Protein AF-0000000078527080 (afdb_homodimer)

Nearest PDB structures (foldseek):
  7bqb-assembly1_A  TM=5.016E-01  e=4.082E-01  synthetic construct
  1hux-assembly1_B  TM=5.416E-01  e=1.326E+00  Acidaminococcus fermentans
  3h1q-assembly2_B  TM=4.660E-01  e=1.164E+00  Carboxydothermus hydrogenoformans Z-2901
  6w17-assembly1_B  TM=5.096E-01  e=1.614E+00  Schizosaccharomyces pombe 972h-
  4jx2-assembly1_B  TM=4.167E-01  e=5.304E-01  Legionella pneumophila subsp. pneumophila str. Philadelphia 1

Sequence (248 aa):
MLGKINQHEELRQLKLRNAAAISKPAGSFNEILQSRIDKKEELQFSRHAAERVNQRGIEMSDSFIQDLQSAVEKARSKGAKDVVIISDRGAFIVNVPNNTVVTTMSGSEMKENIFTNIDSAVLLMLGKINQHEELRQLKLRNAAAISKPAGSFNEILQSRIDKKEELQFSRHAAERVNQRGIEMSDSFIQDLQSAVEKARSKGAKDVVIISDRGAFIVNVPNNTVVTTMSGSEMKENIFTNIDSAVLL

Structure (mmCIF, N/CA/C/O backbone):
data_AF-0000000078527080-model_v1
#
loop_
_entity.id
_entity.type
_entity.pdbx_description
1 polymer 'Flagellar biosynthesis protein'
#
loop_
_atom_site.group_PDB
_atom_site.id
_atom_site.type_symbol
_atom_site.label_atom_id
_atom_site.label_alt_id
_atom_site.label_comp_id
_atom_site.label_asym_id
_atom_site.label_entity_id
_atom_site.label_seq_id
_atom_site.pdbx_PDB_ins_code
_atom_site.Cartn_x
_atom_site.Cartn_y
_atom_site.Cartn_z
_atom_site.occupancy
_atom_site.B_iso_or_equiv
_atom_site.auth_seq_id
_atom_site.auth_comp_id
_atom_site.auth_asym_id
_atom_site.auth_atom_id
_atom_site.pdbx_PDB_model_num
ATOM 1 N N . MET A 1 1 ? -10.188 76.312 66.125 1 28.8 1 MET A N 1
ATOM 2 C CA . MET A 1 1 ? -11.188 75.312 65.688 1 28.8 1 MET A CA 1
ATOM 3 C C . MET A 1 1 ? -11.023 75 64.25 1 28.8 1 MET A C 1
ATOM 5 O O . MET A 1 1 ? -11.883 74.312 63.656 1 28.8 1 MET A O 1
ATOM 9 N N . LEU A 1 2 ? -9.945 75.562 63.5 1 29.73 2 LEU A N 1
ATOM 10 C CA . LEU A 1 2 ? -9.883 75.812 62.062 1 29.73 2 LEU A CA 1
ATOM 11 C C . LEU A 1 2 ? -9.594 74.5 61.312 1 29.73 2 LEU A C 1
ATOM 13 O O . LEU A 1 2 ? -10.281 74.188 60.344 1 29.73 2 LEU A O 1
ATOM 17 N N . GLY A 1 3 ? -8.281 74 61.25 1 35.22 3 GLY A N 1
ATOM 18 C CA . GLY A 1 3 ? -7.512 73.562 60.094 1 35.22 3 GLY A CA 1
ATOM 19 C C . GLY A 1 3 ? -7.676 72.125 59.75 1 35.22 3 GLY A C 1
ATOM 20 O O . GLY A 1 3 ? -6.898 71.562 58.969 1 35.22 3 GLY A O 1
ATOM 21 N N . LYS A 1 4 ? -8.461 71.312 60.531 1 43.12 4 LYS A N 1
ATOM 22 C CA . LYS A 1 4 ? -8.242 69.875 60.375 1 43.12 4 LYS A CA 1
ATOM 23 C C . LYS A 1 4 ? -8.953 69.312 59.125 1 43.12 4 LYS A C 1
ATOM 25 O O . LYS A 1 4 ? -9.125 68.125 58.969 1 43.12 4 LYS A O 1
ATOM 30 N N . ILE A 1 5 ? -9.453 70.312 58.25 1 38.78 5 ILE A N 1
ATOM 31 C CA . ILE A 1 5 ? -10.445 69.812 57.281 1 38.78 5 ILE A CA 1
ATOM 32 C C . ILE A 1 5 ? -9.758 69 56.219 1 38.78 5 ILE A C 1
ATOM 34 O O . ILE A 1 5 ? -10.367 68.062 55.625 1 38.78 5 ILE A O 1
ATOM 38 N N . ASN A 1 6 ? -8.445 69.25 55.812 1 39.03 6 ASN A N 1
ATOM 39 C CA . ASN A 1 6 ? -8.125 69 54.406 1 39.03 6 ASN A CA 1
ATOM 40 C C . ASN A 1 6 ? -7.77 67.562 54.156 1 39.03 6 ASN A C 1
ATOM 42 O O . ASN A 1 6 ? -7.238 67.25 53.094 1 39.03 6 ASN A O 1
ATOM 46 N N . GLN A 1 7 ? -7.684 66.688 55.188 1 41.12 7 GLN A N 1
ATOM 47 C CA . GLN A 1 7 ? -6.934 65.438 55 1 41.12 7 GLN A CA 1
ATOM 48 C C . GLN A 1 7 ? -7.727 64.438 54.156 1 41.12 7 GLN A C 1
ATOM 50 O O . GLN A 1 7 ? -7.18 63.438 53.688 1 41.12 7 GLN A O 1
ATOM 55 N N . HIS A 1 8 ? -9.086 64.625 53.969 1 46.59 8 HIS A N 1
ATOM 56 C CA . HIS A 1 8 ? -9.844 63.469 53.531 1 46.59 8 HIS A CA 1
ATOM 57 C C . HIS A 1 8 ? -9.695 63.281 52.031 1 46.59 8 HIS A C 1
ATOM 59 O O . HIS A 1 8 ? -10.258 62.344 51.438 1 46.59 8 HIS A O 1
ATOM 65 N N . GLU A 1 9 ? -9.156 64.312 51.25 1 44.31 9 GLU A N 1
ATOM 66 C CA . GLU A 1 9 ? -9.344 64.25 49.781 1 44.31 9 GLU A CA 1
ATOM 67 C C . GLU A 1 9 ? -8.445 63.188 49.156 1 44.31 9 GLU A C 1
ATOM 69 O O . GLU A 1 9 ? -8.703 62.75 48.031 1 44.31 9 GLU A O 1
ATOM 74 N N . GLU A 1 10 ? -7.27 62.938 49.812 1 46.62 10 GLU A N 1
ATOM 75 C CA . GLU A 1 10 ? -6.219 62.25 49.094 1 46.62 10 GLU A CA 1
ATOM 76 C C . GLU A 1 10 ? -6.59 60.781 48.875 1 46.62 10 GLU A C 1
ATOM 78 O O . GLU A 1 10 ? -6.18 60.156 47.906 1 46.62 10 GLU A O 1
ATOM 83 N N . LEU A 1 11 ? -7.434 60.219 49.781 1 47.41 11 LEU A N 1
ATOM 84 C CA . LEU A 1 11 ? -7.586 58.781 49.75 1 47.41 11 LEU A CA 1
ATOM 85 C C . LEU A 1 11 ? -8.398 58.344 48.531 1 47.41 11 LEU A C 1
ATOM 87 O O . LEU A 1 11 ? -8.266 57.219 48.031 1 47.41 11 LEU A O 1
ATOM 91 N N . ARG A 1 12 ? -9.211 59.281 47.969 1 44.53 12 ARG A N 1
ATOM 92 C CA . ARG A 1 12 ? -10.141 58.875 46.938 1 44.53 12 ARG A CA 1
ATOM 93 C C . ARG A 1 12 ? -9.406 58.594 45.625 1 44.53 12 ARG A C 1
ATOM 95 O O . ARG A 1 12 ? -9.82 57.75 44.812 1 44.53 12 ARG A O 1
ATOM 102 N N . GLN A 1 13 ? -8.312 59.375 45.469 1 44.47 13 GLN A N 1
ATOM 103 C CA . GLN A 1 13 ? -7.754 59.281 44.125 1 44.47 13 GLN A CA 1
ATOM 104 C C . GLN A 1 13 ? -7.074 57.938 43.906 1 44.47 13 GLN A C 1
ATOM 106 O O . GLN A 1 13 ? -6.867 57.531 42.75 1 44.47 13 GLN A O 1
ATOM 111 N N . LEU A 1 14 ? -6.574 57.312 44.969 1 43.78 14 LEU A N 1
ATOM 112 C CA . LEU A 1 14 ? -5.766 56.125 44.719 1 43.78 14 LEU A CA 1
ATOM 113 C C . LEU A 1 14 ? -6.633 55 44.219 1 43.78 14 LEU A C 1
ATOM 115 O O . LEU A 1 14 ? -6.121 54.031 43.594 1 43.78 14 LEU A O 1
ATOM 119 N N . LYS A 1 15 ? -7.906 54.938 44.594 1 43.84 15 LYS A N 1
ATOM 120 C CA . LYS A 1 15 ? -8.656 53.719 44.25 1 43.84 15 LYS A CA 1
ATOM 121 C C . LYS A 1 15 ? -8.898 53.625 42.75 1 43.84 15 LYS A C 1
ATOM 123 O O . LYS A 1 15 ? -9.289 52.594 42.219 1 43.84 15 LYS A O 1
ATOM 128 N N . LEU A 1 16 ? -8.938 54.812 42.125 1 41.69 16 LEU A N 1
ATOM 129 C CA . LEU A 1 16 ? -9.359 54.75 40.719 1 41.69 16 LEU A CA 1
ATOM 130 C C . LEU A 1 16 ? -8.273 54.125 39.844 1 41.69 16 LEU A C 1
ATOM 132 O O . LEU A 1 16 ? -8.539 53.719 38.719 1 41.69 16 LEU A O 1
ATOM 136 N N . ARG A 1 17 ? -6.984 54.344 40.156 1 38.84 17 ARG A N 1
ATOM 137 C CA . ARG A 1 17 ? -6 54.031 39.156 1 38.84 17 ARG A CA 1
ATOM 138 C C . ARG A 1 17 ? -5.949 52.531 38.875 1 38.84 17 ARG A C 1
ATOM 140 O O . ARG A 1 17 ? -5.504 52.094 37.812 1 38.84 17 ARG A O 1
ATOM 147 N N . ASN A 1 18 ? -5.957 51.781 39.969 1 37.72 18 ASN A N 1
ATOM 148 C CA . ASN A 1 18 ? -5.484 50.438 39.688 1 37.72 18 ASN A CA 1
ATOM 149 C C . ASN A 1 18 ? -6.508 49.625 38.875 1 37.72 18 ASN A C 1
ATOM 151 O O . ASN A 1 18 ? -6.441 48.406 38.844 1 37.72 18 ASN A O 1
ATOM 155 N N . ALA A 1 19 ? -7.727 50.125 38.719 1 39 19 ALA A N 1
ATOM 156 C CA . ALA A 1 19 ? -8.617 49.312 37.906 1 39 19 ALA A CA 1
ATOM 157 C C . ALA A 1 19 ? -8.055 49.125 36.5 1 39 19 ALA A C 1
ATOM 159 O O . ALA A 1 19 ? -8.281 49.969 35.625 1 39 19 ALA A O 1
ATOM 160 N N . ALA A 1 20 ? -6.742 49.125 36.344 1 36.59 20 ALA A N 1
ATOM 161 C CA . ALA A 1 20 ? -6.176 48.844 35.031 1 36.59 20 ALA A CA 1
ATOM 162 C C . ALA A 1 20 ? -6.953 47.75 34.312 1 36.59 20 ALA A C 1
ATOM 164 O O . ALA A 1 20 ? -7.578 46.906 34.969 1 36.59 20 ALA A O 1
ATOM 165 N N . ALA A 1 21 ? -7.113 47.875 32.938 1 37.59 21 ALA A N 1
ATOM 166 C CA . ALA A 1 21 ? -7.609 47.281 31.688 1 37.59 21 ALA A CA 1
ATOM 167 C C . ALA A 1 21 ? -7.133 45.844 31.531 1 37.59 21 ALA A C 1
ATOM 169 O O . ALA A 1 21 ? -5.957 45.594 31.25 1 37.59 21 ALA A O 1
ATOM 170 N N . ILE A 1 22 ? -7.203 44.969 32.469 1 38.62 22 ILE A N 1
ATOM 171 C CA . ILE A 1 22 ? -7.215 43.562 32.062 1 38.62 22 ILE A CA 1
ATOM 172 C C . ILE A 1 22 ? -7.938 43.438 30.719 1 38.62 22 ILE A C 1
ATOM 174 O O . ILE A 1 22 ? -9.156 43.594 30.641 1 38.62 22 ILE A O 1
ATOM 178 N N . SER A 1 23 ? -7.574 44.188 29.672 1 38.91 23 SER A N 1
ATOM 179 C CA . SER A 1 23 ? -7.992 43.906 28.297 1 38.91 23 SER A CA 1
ATOM 180 C C . SER A 1 23 ? -8.117 42.406 28.062 1 38.91 23 SER A C 1
ATOM 182 O O . SER A 1 23 ? -7.344 41.625 28.609 1 38.91 23 SER A O 1
ATOM 184 N N . LYS A 1 24 ? -9.172 41.906 27.672 1 42.94 24 LYS A N 1
ATOM 185 C CA . LYS A 1 24 ? -9.836 40.688 27.266 1 42.94 24 LYS A CA 1
ATOM 186 C C . LYS A 1 24 ? -8.969 39.875 26.297 1 42.94 24 LYS A C 1
ATOM 188 O O . LYS A 1 24 ? -9.453 38.969 25.641 1 42.94 24 LYS A O 1
ATOM 193 N N . PRO A 1 25 ? -7.664 40.094 26.141 1 44.34 25 PRO A N 1
ATOM 194 C CA . PRO A 1 25 ? -7.309 39.312 24.938 1 44.34 25 PRO A CA 1
ATOM 195 C C . PRO A 1 25 ? -7.664 37.844 25.078 1 44.34 25 PRO A C 1
ATOM 197 O O . PRO A 1 25 ? -7.133 37 24.344 1 44.34 25 PRO A O 1
ATOM 200 N N . ALA A 1 26 ? -8.203 37.406 26.109 1 45.66 26 ALA A N 1
ATOM 201 C CA . ALA A 1 26 ? -8.422 35.969 26.203 1 45.66 26 ALA A CA 1
ATOM 202 C C . ALA A 1 26 ? -9.078 35.438 24.938 1 45.66 26 ALA A C 1
ATOM 204 O O . ALA A 1 26 ? -10.227 35.75 24.641 1 45.66 26 ALA A O 1
ATOM 205 N N . GLY A 1 27 ? -8.438 35.5 23.734 1 53.41 27 GLY A N 1
ATOM 206 C CA . GLY A 1 27 ? -9.156 34.656 22.812 1 53.41 27 GLY A CA 1
ATOM 207 C C . GLY A 1 27 ? -9.969 33.562 23.5 1 53.41 27 GLY A C 1
ATOM 208 O O . GLY A 1 27 ? -9.547 33.031 24.516 1 53.41 27 GLY A O 1
ATOM 209 N N . SER A 1 28 ? -11.383 33.625 23.5 1 57.12 28 SER A N 1
ATOM 210 C CA . SER A 1 28 ? -12.336 32.719 24.125 1 57.12 28 SER A CA 1
ATOM 211 C C . SER A 1 28 ? -11.852 31.266 24.078 1 57.12 28 SER A C 1
ATOM 213 O O . SER A 1 28 ? -11.117 30.891 23.156 1 57.12 28 SER A O 1
ATOM 215 N N . PHE A 1 29 ? -11.758 30.656 25.297 1 61.34 29 PHE A N 1
ATOM 216 C CA . PHE A 1 29 ? -11.508 29.234 25.391 1 61.34 29 PHE A CA 1
ATOM 217 C C . PHE A 1 29 ? -11.938 28.516 24.109 1 61.34 29 PHE A C 1
ATOM 219 O O . PHE A 1 29 ? -11.219 27.656 23.609 1 61.34 29 PHE A O 1
ATOM 226 N N . ASN A 1 30 ? -13.062 28.984 23.625 1 63.31 30 ASN A N 1
ATOM 227 C CA . ASN A 1 30 ? -13.586 28.391 22.391 1 63.31 30 ASN A CA 1
ATOM 228 C C . ASN A 1 30 ? -12.664 28.656 21.203 1 63.31 30 ASN A C 1
ATOM 230 O O . ASN A 1 30 ? -12.5 27.797 20.344 1 63.31 30 ASN A O 1
ATOM 234 N N . GLU A 1 31 ? -12.141 29.906 21.203 1 63.25 31 GLU A N 1
ATOM 235 C CA . GLU A 1 31 ? -11.242 30.234 20.109 1 63.25 31 GLU A CA 1
ATOM 236 C C . GLU A 1 31 ? -9.953 29.438 20.188 1 63.25 31 GLU A C 1
ATOM 238 O O . GLU A 1 31 ? -9.445 28.953 19.172 1 63.25 31 GLU A O 1
ATOM 243 N N . ILE A 1 32 ? -9.445 29.391 21.391 1 61.31 32 ILE A N 1
ATOM 244 C CA . ILE A 1 32 ? -8.242 28.609 21.609 1 61.31 32 ILE A CA 1
ATOM 245 C C . ILE A 1 32 ? -8.523 27.125 21.312 1 61.31 32 ILE A C 1
ATOM 247 O O . ILE A 1 32 ? -7.723 26.453 20.672 1 61.31 32 ILE A O 1
ATOM 251 N N . LEU A 1 33 ? -9.656 26.688 21.828 1 61.53 33 LEU A N 1
ATOM 252 C CA . LEU A 1 33 ? -10.062 25.312 21.562 1 61.53 33 LEU A CA 1
ATOM 253 C C . LEU A 1 33 ? -10.234 25.062 20.062 1 61.53 33 LEU A C 1
ATOM 255 O O . LEU A 1 33 ? -9.812 24.031 19.531 1 61.53 33 LEU A O 1
ATOM 259 N N . GLN A 1 34 ? -10.891 25.953 19.422 1 61.19 34 GLN A N 1
ATOM 260 C CA . GLN A 1 34 ? -11.109 25.828 17.984 1 61.19 34 GLN A CA 1
ATOM 261 C C . GLN A 1 34 ? -9.789 25.828 17.219 1 61.19 34 GLN A C 1
ATOM 263 O O . GLN A 1 34 ? -9.617 25.078 16.266 1 61.19 34 GLN A O 1
ATOM 268 N N . SER A 1 35 ? -8.945 26.766 17.656 1 61.69 35 SER A N 1
ATOM 269 C CA . SER A 1 35 ? -7.629 26.797 17.031 1 61.69 35 SER A CA 1
ATOM 270 C C . SER A 1 35 ? -6.875 25.5 17.266 1 61.69 35 SER A C 1
ATOM 272 O O . SER A 1 35 ? -6.176 25 16.375 1 61.69 35 SER A O 1
ATOM 274 N N . ARG A 1 36 ? -7.043 25.047 18.453 1 56.88 36 ARG A N 1
ATOM 275 C CA . ARG A 1 36 ? -6.406 23.766 18.766 1 56.88 36 ARG A CA 1
ATOM 276 C C . ARG A 1 36 ? -7.055 22.625 17.984 1 56.88 36 ARG A C 1
ATOM 278 O O . ARG A 1 36 ? -6.371 21.703 17.547 1 56.88 36 ARG A O 1
ATOM 285 N N . ILE A 1 37 ? -8.375 22.781 17.953 1 54.03 37 ILE A N 1
ATOM 286 C CA . ILE A 1 37 ? -9.125 21.797 17.188 1 54.03 37 ILE A CA 1
ATOM 287 C C . ILE A 1 37 ? -8.742 21.891 15.711 1 54.03 37 ILE A C 1
ATOM 289 O O . ILE A 1 37 ? -8.539 20.859 15.047 1 54.03 37 ILE A O 1
ATOM 293 N N . ASP A 1 38 ? -8.758 23.109 15.289 1 55.69 38 ASP A N 1
ATOM 294 C CA . ASP A 1 38 ? -8.391 23.328 13.898 1 55.69 38 ASP A CA 1
ATOM 295 C C . ASP A 1 38 ? -6.977 22.828 13.617 1 55.69 38 ASP A C 1
ATOM 297 O O . ASP A 1 38 ? -6.703 22.297 12.539 1 55.69 38 ASP A O 1
ATOM 301 N N . LYS A 1 39 ? -6.109 23.234 14.539 1 55.97 39 LYS A N 1
ATOM 302 C CA . LYS A 1 39 ? -4.727 22.781 14.438 1 55.97 39 LYS A CA 1
ATOM 303 C C . LYS A 1 39 ? -4.641 21.266 14.492 1 55.97 39 LYS A C 1
ATOM 305 O O . LYS A 1 39 ? -3.822 20.656 13.805 1 55.97 39 LYS A O 1
ATOM 310 N N . LYS A 1 40 ? -5.559 20.719 15.344 1 58.41 40 LYS A N 1
ATOM 311 C CA . LYS A 1 40 ? -5.578 19.266 15.516 1 58.41 40 LYS A CA 1
ATOM 312 C C . LYS A 1 40 ? -6.047 18.562 14.25 1 58.41 40 LYS A C 1
ATOM 314 O O . LYS A 1 40 ? -5.656 17.422 13.977 1 58.41 40 LYS A O 1
ATOM 319 N N . GLU A 1 41 ? -6.648 19.484 13.406 1 72.25 41 GLU A N 1
ATOM 320 C CA . GLU A 1 41 ? -7.23 18.875 12.219 1 72.25 41 GLU A CA 1
ATOM 321 C C . GLU A 1 41 ? -6.262 18.922 11.039 1 72.25 41 GLU A C 1
ATOM 323 O O . GLU A 1 41 ? -6.469 18.25 10.023 1 72.25 41 GLU A O 1
ATOM 328 N N . GLU A 1 42 ? -5.168 19.641 11.391 1 88.06 42 GLU A N 1
ATOM 329 C CA . GLU A 1 42 ? -4.195 19.75 10.305 1 88.06 42 GLU A CA 1
ATOM 330 C C . GLU A 1 42 ? -3.188 18.609 10.352 1 88.06 42 GLU A C 1
ATOM 332 O O . GLU A 1 42 ? -2.797 18.156 11.438 1 88.06 42 GLU A O 1
ATOM 337 N N . LEU A 1 43 ? -2.746 18.188 9.172 1 96.19 43 LEU A N 1
ATOM 338 C CA . LEU A 1 43 ? -1.771 17.109 9.062 1 96.19 43 LEU A CA 1
ATOM 339 C C . LEU A 1 43 ? -0.417 17.547 9.617 1 96.19 43 LEU A C 1
ATOM 341 O O . LEU A 1 43 ? 0.125 18.578 9.211 1 96.19 43 LEU A O 1
ATOM 345 N N . GLN A 1 44 ? 0.09 16.812 10.664 1 96.81 44 GLN A N 1
ATOM 346 C CA . GLN A 1 44 ? 1.377 17.109 11.289 1 96.81 44 GLN A CA 1
ATOM 347 C C . GLN A 1 44 ? 2.475 16.203 10.719 1 96.81 44 GLN A C 1
ATOM 349 O O . GLN A 1 44 ? 2.195 15.109 10.234 1 96.81 44 GLN A O 1
ATOM 354 N N . PHE A 1 45 ? 3.662 16.781 10.781 1 97.62 45 PHE A N 1
ATOM 355 C CA . PHE A 1 45 ? 4.832 16 10.383 1 97.62 45 PHE A CA 1
ATOM 356 C C . PHE A 1 45 ? 5.754 15.758 11.57 1 97.62 45 PHE A C 1
ATOM 358 O O . PHE A 1 45 ? 6.105 16.703 12.297 1 97.62 45 PHE A O 1
ATOM 365 N N . SER A 1 46 ? 6.078 14.523 11.734 1 97.81 46 SER A N 1
ATOM 366 C CA . SER A 1 46 ? 7.051 14.219 12.781 1 97.81 46 SER A CA 1
ATOM 367 C C . SER A 1 46 ? 8.414 14.828 12.461 1 97.81 46 SER A C 1
ATOM 369 O O . SER A 1 46 ? 8.656 15.258 11.336 1 97.81 46 SER A O 1
ATOM 371 N N . ARG A 1 47 ? 9.258 14.828 13.484 1 97.5 47 ARG A N 1
ATOM 372 C CA . ARG A 1 47 ? 10.617 15.305 13.25 1 97.5 47 ARG A CA 1
ATOM 373 C C . ARG A 1 47 ? 11.328 14.461 12.195 1 97.5 47 ARG A C 1
ATOM 375 O O . ARG A 1 47 ? 11.984 15 11.297 1 97.5 47 ARG A O 1
ATOM 382 N N . HIS A 1 48 ? 11.188 13.195 12.258 1 96.81 48 HIS A N 1
ATOM 383 C CA . HIS A 1 48 ? 11.789 12.266 11.305 1 96.81 48 HIS A CA 1
ATOM 384 C C . HIS A 1 48 ? 11.258 12.5 9.898 1 96.81 48 HIS A C 1
ATOM 386 O O . HIS A 1 48 ? 12.023 12.547 8.93 1 96.81 48 HIS A O 1
ATOM 392 N N . ALA A 1 49 ? 10 12.703 9.805 1 97.75 49 ALA A N 1
ATOM 393 C CA . ALA A 1 49 ? 9.383 12.961 8.5 1 97.75 49 ALA A CA 1
ATOM 394 C C . ALA A 1 49 ? 9.891 14.281 7.91 1 97.75 49 ALA A C 1
ATOM 396 O O . ALA A 1 49 ? 10.234 14.344 6.727 1 97.75 49 ALA A O 1
ATOM 397 N N . ALA A 1 50 ? 9.875 15.25 8.742 1 97 50 ALA A N 1
ATOM 398 C CA . ALA A 1 50 ? 10.328 16.562 8.297 1 97 50 ALA A CA 1
ATOM 399 C C . ALA A 1 50 ? 11.773 16.516 7.82 1 97 50 ALA A C 1
ATOM 401 O O . ALA A 1 50 ? 12.109 17.078 6.777 1 97 50 ALA A O 1
ATOM 402 N N . GLU A 1 51 ? 12.586 15.867 8.57 1 97.06 51 GLU A N 1
ATOM 403 C CA . GLU A 1 51 ? 13.992 15.727 8.195 1 97.06 51 GLU A CA 1
ATOM 404 C C . GLU A 1 51 ? 14.141 14.992 6.871 1 97.06 51 GLU A C 1
ATOM 406 O O . GLU A 1 51 ? 14.93 15.398 6.016 1 97.06 51 GLU A O 1
ATOM 411 N N . ARG A 1 52 ? 13.391 13.938 6.727 1 96.44 52 ARG A N 1
ATOM 412 C CA . ARG A 1 52 ? 13.461 13.141 5.508 1 96.44 52 ARG A CA 1
ATOM 413 C C . ARG A 1 52 ? 12.961 13.93 4.305 1 96.44 52 ARG A C 1
ATOM 415 O O . ARG A 1 52 ? 13.508 13.82 3.205 1 96.44 52 ARG A O 1
ATOM 422 N N . VAL A 1 53 ? 11.938 14.672 4.457 1 95.31 53 VAL A N 1
ATOM 423 C CA . VAL A 1 53 ? 11.406 15.523 3.391 1 95.31 53 VAL A CA 1
ATOM 424 C C . VAL A 1 53 ? 12.5 16.469 2.893 1 95.31 53 VAL A C 1
ATOM 426 O O . VAL A 1 53 ? 12.688 16.625 1.684 1 95.31 53 VAL A O 1
ATOM 429 N N . ASN A 1 54 ? 13.141 17.016 3.854 1 95 54 ASN A N 1
ATOM 430 C CA . ASN A 1 54 ? 14.219 17.953 3.531 1 95 54 ASN A CA 1
ATOM 431 C C . ASN A 1 54 ? 15.391 17.25 2.861 1 95 54 ASN A C 1
ATOM 433 O O . ASN A 1 54 ? 15.906 17.719 1.847 1 95 54 ASN A O 1
ATOM 437 N N . GLN A 1 55 ? 15.812 16.172 3.35 1 95 55 GLN A N 1
ATOM 438 C CA . GLN A 1 55 ? 16.938 15.414 2.834 1 95 55 GLN A CA 1
ATOM 439 C C . GLN A 1 55 ? 16.672 14.914 1.416 1 95 55 GLN A C 1
ATOM 441 O O . GLN A 1 55 ? 17.578 14.875 0.583 1 95 55 GLN A O 1
ATOM 446 N N . ARG A 1 56 ? 15.438 14.586 1.2 1 93.31 56 ARG A N 1
ATOM 447 C CA . ARG A 1 56 ? 15.078 13.969 -0.075 1 93.31 56 ARG A CA 1
ATOM 448 C C . ARG A 1 56 ? 14.625 15.023 -1.081 1 93.31 56 ARG A C 1
ATOM 450 O O . ARG A 1 56 ? 14.43 14.719 -2.258 1 93.31 56 ARG A O 1
ATOM 457 N N . GLY A 1 57 ? 14.438 16.188 -0.619 1 91.44 57 GLY A N 1
ATOM 458 C CA . GLY A 1 57 ? 14.07 17.281 -1.492 1 91.44 57 GLY A CA 1
ATOM 459 C C . GLY A 1 57 ? 12.648 17.188 -2.01 1 91.44 57 GLY A C 1
ATOM 460 O O . GLY A 1 57 ? 12.367 17.531 -3.16 1 91.44 57 GLY A O 1
ATOM 461 N N . ILE A 1 58 ? 11.812 16.625 -1.209 1 93.25 58 ILE A N 1
ATOM 462 C CA . ILE A 1 58 ? 10.406 16.531 -1.601 1 93.25 58 ILE A CA 1
ATOM 463 C C . ILE A 1 58 ? 9.742 17.891 -1.495 1 93.25 58 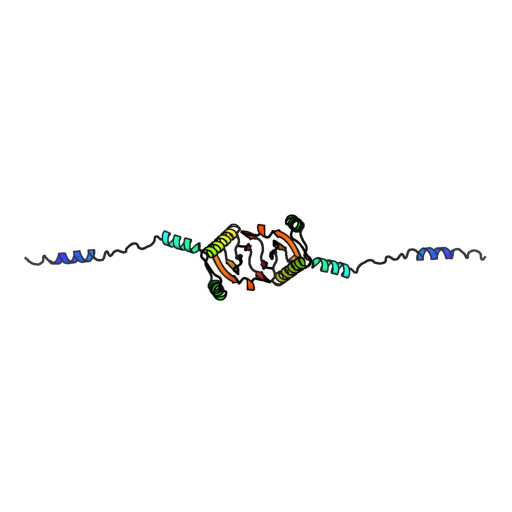ILE A C 1
ATOM 465 O O . ILE A 1 58 ? 9.773 18.531 -0.437 1 93.25 58 ILE A O 1
ATOM 469 N N . GLU A 1 59 ? 9.18 18.344 -2.617 1 91.81 59 GLU A N 1
ATOM 470 C CA . GLU A 1 59 ? 8.469 19.609 -2.617 1 91.81 59 GLU A CA 1
ATOM 471 C C . GLU A 1 59 ? 7.10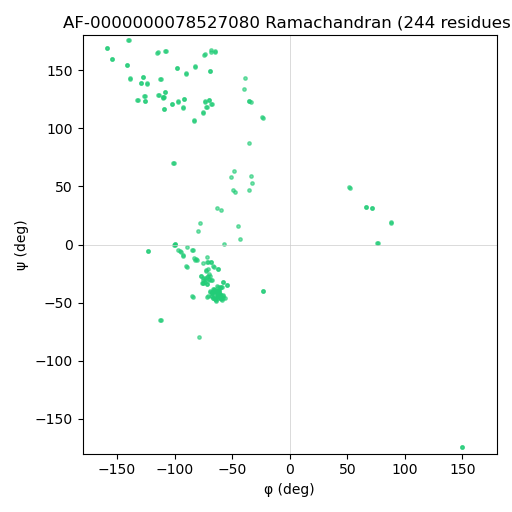9 19.484 -1.942 1 91.81 59 GLU A C 1
ATOM 473 O O . GLU A 1 59 ? 6.207 18.844 -2.471 1 91.81 59 GLU A O 1
ATOM 478 N N . MET A 1 60 ? 7.016 20.172 -0.844 1 93.69 60 MET A N 1
ATOM 479 C CA . MET A 1 60 ? 5.781 20.109 -0.063 1 93.69 60 MET A CA 1
ATOM 480 C C . MET A 1 60 ? 4.93 21.344 -0.299 1 93.69 60 MET A C 1
ATOM 482 O O . MET A 1 60 ? 4.738 22.156 0.611 1 93.69 60 MET A O 1
ATOM 486 N N . SER A 1 61 ? 4.371 21.453 -1.485 1 94.38 61 SER A N 1
ATOM 487 C CA . SER A 1 61 ? 3.494 22.578 -1.784 1 94.38 61 SER A CA 1
ATOM 488 C C . SER A 1 61 ? 2.191 22.5 -0.998 1 94.38 61 SER A C 1
ATOM 490 O O . SER A 1 61 ? 1.825 21.422 -0.513 1 94.38 61 SER A O 1
ATOM 492 N N . ASP A 1 62 ? 1.451 23.578 -0.986 1 93.62 62 ASP A N 1
ATOM 493 C CA . ASP A 1 62 ? 0.156 23.609 -0.313 1 93.62 62 ASP A CA 1
ATOM 494 C C . ASP A 1 62 ? -0.826 22.641 -0.984 1 93.62 62 ASP A C 1
ATOM 496 O O . ASP A 1 62 ? -1.611 21.984 -0.308 1 93.62 62 ASP A O 1
ATOM 500 N N . SER A 1 63 ? -0.759 22.656 -2.248 1 95.19 63 SER A N 1
ATOM 501 C CA . SER A 1 63 ? -1.639 21.75 -2.992 1 95.19 63 SER A CA 1
ATOM 502 C C . SER A 1 63 ? -1.339 20.297 -2.676 1 95.19 63 SER A C 1
ATOM 504 O O . SER A 1 63 ? -2.258 19.484 -2.533 1 95.19 63 SER A O 1
ATOM 506 N N . PHE A 1 64 ? -0.04 19.984 -2.555 1 95.69 64 PHE A N 1
ATOM 507 C CA . PHE A 1 64 ? 0.32 18.609 -2.268 1 95.69 64 PHE A CA 1
ATOM 508 C C . PHE A 1 64 ? -0.089 18.234 -0.85 1 95.69 64 PHE A C 1
ATOM 510 O O . PHE A 1 64 ? -0.579 17.125 -0.616 1 95.69 64 PHE A O 1
ATOM 517 N N . ILE A 1 65 ? 0.078 19.078 0.106 1 95.56 65 ILE A N 1
ATOM 518 C CA . ILE A 1 65 ? -0.319 18.844 1.491 1 95.56 65 ILE A CA 1
ATOM 519 C C . ILE A 1 65 ? -1.827 18.625 1.565 1 95.56 65 ILE A C 1
ATOM 521 O O . ILE A 1 65 ? -2.297 17.766 2.32 1 95.56 65 ILE A O 1
ATOM 525 N N . GLN A 1 66 ? -2.531 19.344 0.757 1 95.56 66 GLN A N 1
ATOM 526 C CA . GLN A 1 66 ? -3.977 19.156 0.71 1 95.56 66 GLN A CA 1
ATOM 527 C C . GLN A 1 66 ? -4.328 17.766 0.158 1 95.56 66 GLN A C 1
ATOM 529 O O . GLN A 1 66 ? -5.273 17.125 0.624 1 95.56 66 GLN A O 1
ATOM 534 N N . ASP A 1 67 ? -3.561 17.344 -0.812 1 95.69 67 ASP A N 1
ATOM 535 C CA . ASP A 1 67 ? -3.762 16 -1.349 1 95.69 67 ASP A CA 1
ATOM 536 C C . ASP A 1 67 ? -3.535 14.938 -0.272 1 95.69 67 ASP A C 1
ATOM 538 O O . ASP A 1 67 ? -4.309 13.992 -0.159 1 95.69 67 ASP A O 1
ATOM 542 N N . LEU A 1 68 ? -2.457 15.156 0.511 1 97 68 LEU A N 1
ATOM 543 C CA . LEU A 1 68 ? -2.168 14.234 1.602 1 97 68 LEU A CA 1
ATOM 544 C C . LEU A 1 68 ? -3.289 14.242 2.635 1 97 68 LEU A C 1
ATOM 546 O O . LEU A 1 68 ? -3.725 13.18 3.092 1 97 68 LEU A O 1
ATOM 550 N N . GLN A 1 69 ? -3.719 15.398 2.914 1 96.56 69 GLN A N 1
ATOM 551 C CA . GLN A 1 69 ? -4.801 15.539 3.883 1 96.56 69 GLN A CA 1
ATOM 552 C C . GLN A 1 69 ? -6.066 14.836 3.404 1 96.56 69 GLN A C 1
ATOM 554 O O . GLN A 1 69 ? -6.746 14.164 4.188 1 96.56 69 GLN A O 1
ATOM 559 N N . SER A 1 70 ? -6.395 15.008 2.164 1 96.06 70 SER A N 1
ATOM 560 C CA . SER A 1 70 ? -7.566 14.352 1.596 1 96.06 70 SER A CA 1
ATOM 561 C C . SER A 1 70 ? -7.438 12.836 1.664 1 96.06 70 SER A C 1
ATOM 563 O O . SER A 1 70 ? -8.398 12.141 1.993 1 96.06 70 SER A O 1
ATOM 565 N N . ALA A 1 71 ? -6.285 12.359 1.363 1 96.88 71 ALA A N 1
ATOM 566 C CA . ALA A 1 71 ? -6.031 10.922 1.431 1 96.88 71 ALA A CA 1
ATOM 567 C C . ALA A 1 71 ? -6.184 10.406 2.857 1 96.88 71 ALA A C 1
ATOM 569 O O . ALA A 1 71 ? -6.746 9.328 3.078 1 96.88 71 ALA A O 1
ATOM 570 N N . VAL A 1 72 ? -5.707 11.172 3.846 1 97.56 72 VAL A N 1
ATOM 571 C CA . VAL A 1 72 ? -5.797 10.797 5.254 1 97.56 72 VAL A CA 1
ATOM 572 C C . VAL A 1 72 ? -7.262 10.742 5.684 1 97.56 72 VAL A C 1
ATOM 574 O O . VAL A 1 72 ? -7.676 9.828 6.402 1 97.56 72 VAL A O 1
ATOM 577 N N . GLU A 1 73 ? -8.016 11.672 5.195 1 96.12 73 GLU A N 1
ATOM 578 C CA . GLU A 1 73 ? -9.43 11.703 5.535 1 96.12 73 GLU A CA 1
ATOM 579 C C . GLU A 1 73 ? -10.172 10.508 4.934 1 96.12 73 GLU A C 1
ATOM 581 O O . GLU A 1 73 ? -11.023 9.906 5.586 1 96.12 73 GLU A O 1
ATOM 586 N N . LYS A 1 74 ? -9.836 10.242 3.781 1 95.94 74 LYS A N 1
ATOM 587 C CA . LYS A 1 74 ? -10.414 9.062 3.15 1 95.94 74 LYS A CA 1
ATOM 588 C C . LYS A 1 74 ? -10.07 7.793 3.926 1 95.94 74 LYS A C 1
ATOM 590 O O . LYS A 1 74 ? -10.938 6.949 4.16 1 95.94 74 LYS A O 1
ATOM 595 N N . ALA A 1 75 ? -8.859 7.664 4.289 1 97.19 75 ALA A N 1
ATOM 596 C CA . ALA A 1 75 ? -8.414 6.52 5.082 1 97.19 75 ALA A CA 1
ATOM 597 C C . ALA A 1 75 ? -9.141 6.465 6.422 1 97.19 75 ALA A C 1
ATOM 599 O O . ALA A 1 75 ? -9.555 5.391 6.863 1 97.19 75 ALA A O 1
ATOM 600 N N . ARG A 1 76 ? -9.266 7.586 7.012 1 96.88 76 ARG A N 1
ATOM 601 C CA . ARG A 1 76 ? -9.961 7.691 8.289 1 96.88 76 ARG A CA 1
ATOM 602 C C . ARG A 1 76 ? -11.391 7.188 8.172 1 96.88 76 ARG A C 1
ATOM 604 O O . ARG A 1 76 ? -11.875 6.461 9.047 1 96.88 76 ARG A O 1
ATOM 611 N N . SER A 1 77 ? -12.023 7.57 7.145 1 96 77 SER A N 1
ATOM 612 C CA . SER A 1 77 ? -13.422 7.203 6.941 1 96 77 SER A CA 1
ATOM 613 C C . SER A 1 77 ? -13.586 5.691 6.828 1 96 77 SER A C 1
ATOM 615 O O . SER A 1 77 ? -14.664 5.156 7.086 1 96 77 SER A O 1
ATOM 617 N N . LYS A 1 78 ? -12.484 5.016 6.496 1 96.06 78 LYS A N 1
ATOM 618 C CA . LYS A 1 78 ? -12.531 3.562 6.352 1 96.06 78 LYS A CA 1
ATOM 619 C C . LYS A 1 78 ? -11.984 2.867 7.594 1 96.06 78 LYS A C 1
ATOM 621 O O . LYS A 1 78 ? -11.859 1.64 7.621 1 96.06 78 LYS A O 1
ATOM 626 N N . GLY A 1 79 ? -11.594 3.652 8.5 1 96.81 79 GLY A N 1
ATOM 627 C CA . GLY A 1 79 ? -11.148 3.102 9.773 1 96.81 79 GLY A CA 1
ATOM 628 C C . GLY A 1 79 ? -9.672 2.75 9.789 1 96.81 79 GLY A C 1
ATOM 629 O O . GLY A 1 79 ? -9.219 1.992 10.648 1 96.81 79 GLY A O 1
ATOM 630 N N . ALA A 1 80 ? -8.961 3.297 8.898 1 98.06 80 ALA A N 1
ATOM 631 C CA . ALA A 1 80 ? -7.531 3.018 8.836 1 98.06 80 ALA A CA 1
ATOM 632 C C . ALA A 1 80 ? -6.801 3.633 10.023 1 98.06 80 ALA A C 1
ATOM 634 O O . ALA A 1 80 ? -7.18 4.699 10.516 1 98.06 80 ALA A O 1
ATOM 635 N N . LYS A 1 81 ? -5.715 2.99 10.438 1 98.38 81 LYS A N 1
ATOM 636 C CA . LYS A 1 81 ? -4.898 3.484 11.539 1 98.38 81 LYS A CA 1
ATOM 637 C C . LYS A 1 81 ? -3.525 3.938 11.055 1 98.38 81 LYS A C 1
ATOM 639 O O . LYS A 1 81 ? -3.188 5.121 11.141 1 98.38 81 LYS A O 1
ATOM 644 N N . ASP A 1 82 ? -2.768 2.984 10.562 1 98.56 82 ASP A N 1
ATOM 645 C CA . ASP A 1 82 ? -1.483 3.281 9.938 1 98.56 82 ASP A CA 1
ATOM 646 C C . ASP A 1 82 ? -1.546 3.066 8.43 1 98.56 82 ASP A C 1
ATOM 648 O O . ASP A 1 82 ? -1.712 1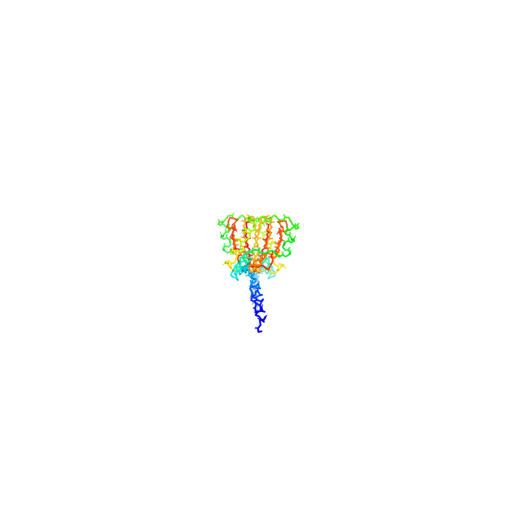.937 7.961 1 98.56 82 ASP A O 1
ATOM 652 N N . VAL A 1 83 ? -1.362 4.152 7.652 1 98.56 83 VAL A N 1
ATOM 653 C CA . VAL A 1 83 ? -1.611 4.098 6.219 1 98.56 83 VAL A CA 1
ATOM 654 C C . VAL A 1 83 ? -0.359 4.527 5.457 1 98.56 83 VAL A C 1
ATOM 656 O O . VAL A 1 83 ? 0.373 5.414 5.906 1 98.56 83 VAL A O 1
ATOM 659 N N . VAL A 1 84 ? -0.058 3.809 4.371 1 98.38 84 VAL A N 1
ATOM 660 C CA . VAL A 1 84 ? 0.951 4.305 3.441 1 98.38 84 VAL A CA 1
ATOM 661 C C . VAL A 1 84 ? 0.273 5.016 2.273 1 98.38 84 VAL A C 1
ATOM 663 O O . VAL A 1 84 ? -0.629 4.465 1.641 1 98.38 84 VAL A O 1
ATOM 666 N N . ILE A 1 85 ? 0.627 6.27 2.08 1 97.5 85 ILE A N 1
ATOM 667 C CA . ILE A 1 85 ? 0.167 7.055 0.938 1 97.5 85 ILE A CA 1
ATOM 668 C C . ILE A 1 85 ? 1.274 7.137 -0.11 1 97.5 85 ILE A C 1
ATOM 670 O O . ILE A 1 85 ? 2.359 7.652 0.165 1 97.5 85 ILE A O 1
ATOM 674 N N . ILE A 1 86 ? 0.956 6.645 -1.287 1 95.19 86 ILE A N 1
ATOM 675 C CA . ILE A 1 86 ? 1.958 6.566 -2.344 1 95.19 86 ILE A CA 1
ATOM 676 C C . ILE A 1 86 ? 1.652 7.605 -3.422 1 95.19 86 ILE A C 1
ATOM 678 O O . ILE A 1 86 ? 0.51 7.727 -3.871 1 95.19 86 ILE A O 1
ATOM 682 N N . SER A 1 87 ? 2.684 8.352 -3.785 1 92.88 87 SER A N 1
ATOM 683 C CA . SER A 1 87 ? 2.592 9.336 -4.852 1 92.88 87 SER A CA 1
ATOM 684 C C . SER A 1 87 ? 3.844 9.328 -5.723 1 92.88 87 SER A C 1
ATOM 686 O O . SER A 1 87 ? 4.789 8.586 -5.453 1 92.88 87 SER A O 1
ATOM 688 N N . ASP A 1 88 ? 3.799 10.141 -6.77 1 89.75 88 ASP A N 1
ATOM 689 C CA . ASP A 1 88 ? 4.965 10.266 -7.637 1 89.75 88 ASP A CA 1
ATOM 690 C C . ASP A 1 88 ? 6.137 10.914 -6.898 1 89.75 88 ASP A C 1
ATOM 692 O O . ASP A 1 88 ? 7.285 10.797 -7.328 1 89.75 88 ASP A O 1
ATOM 696 N N . ARG A 1 89 ? 5.84 11.586 -5.82 1 90.62 89 ARG A N 1
ATOM 697 C CA . ARG A 1 89 ? 6.863 12.305 -5.074 1 90.62 89 ARG A CA 1
ATOM 698 C C . ARG A 1 89 ? 7.512 11.414 -4.02 1 90.62 89 ARG A C 1
ATOM 700 O O . ARG A 1 89 ? 8.586 11.719 -3.51 1 90.62 89 ARG A O 1
ATOM 707 N N . GLY A 1 90 ? 6.809 10.352 -3.703 1 93.31 90 GLY A N 1
ATOM 708 C CA . GLY A 1 90 ? 7.285 9.453 -2.662 1 93.31 90 GLY A CA 1
ATOM 709 C C . GLY A 1 90 ? 6.16 8.773 -1.906 1 93.31 90 GLY A C 1
ATOM 710 O O . GLY A 1 90 ? 4.996 8.844 -2.309 1 93.31 90 GLY A O 1
ATOM 711 N N . ALA A 1 91 ? 6.57 8.062 -0.897 1 96.88 91 ALA A N 1
ATOM 712 C CA . ALA A 1 91 ? 5.621 7.406 -0.002 1 96.88 91 ALA A CA 1
ATOM 713 C C . ALA A 1 91 ? 5.656 8.031 1.389 1 96.88 91 ALA A C 1
ATOM 715 O O . ALA A 1 91 ? 6.723 8.406 1.883 1 96.88 91 ALA A O 1
ATOM 716 N N . PHE A 1 92 ? 4.469 8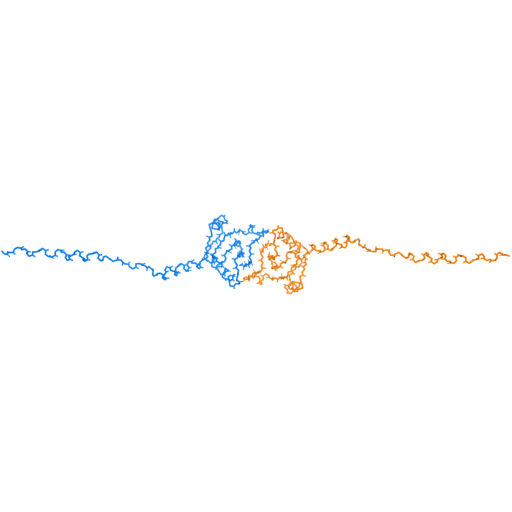.117 1.977 1 97.81 92 PHE A N 1
ATOM 717 C CA . PHE A 1 92 ? 4.297 8.719 3.297 1 97.81 92 PHE A CA 1
ATOM 718 C C . PHE A 1 92 ? 3.578 7.754 4.234 1 97.81 92 PHE A C 1
ATOM 720 O O . PHE A 1 92 ? 2.512 7.234 3.898 1 97.81 92 PHE A O 1
ATOM 727 N N . ILE A 1 93 ? 4.18 7.473 5.309 1 98.56 93 ILE A N 1
ATOM 728 C CA . ILE A 1 93 ? 3.525 6.684 6.348 1 98.56 93 ILE A CA 1
ATOM 729 C C . ILE A 1 93 ? 2.828 7.609 7.34 1 98.56 93 ILE A C 1
ATOM 731 O O . ILE A 1 93 ? 3.461 8.492 7.93 1 98.56 93 ILE A O 1
ATOM 735 N N . VAL A 1 94 ? 1.553 7.348 7.5 1 98.69 94 VAL A N 1
ATOM 736 C CA . VAL A 1 94 ? 0.767 8.273 8.312 1 98.69 94 VAL A CA 1
ATOM 737 C C . VAL A 1 94 ? 0.041 7.5 9.414 1 98.69 94 VAL A C 1
ATOM 739 O O . VAL A 1 94 ? -0.567 6.457 9.156 1 98.69 94 VAL A O 1
ATOM 742 N N . ASN A 1 95 ? 0.203 7.949 10.594 1 98.62 95 ASN A N 1
ATOM 743 C CA . ASN A 1 95 ? -0.691 7.535 11.664 1 98.62 95 ASN A CA 1
ATOM 744 C C . ASN A 1 95 ? -1.976 8.359 11.672 1 98.62 95 ASN A C 1
ATOM 746 O O . ASN A 1 95 ? -1.963 9.531 12.047 1 98.62 95 ASN A O 1
ATOM 750 N N . VAL A 1 96 ? -3.068 7.793 11.273 1 98.12 96 VAL A N 1
ATOM 751 C CA . VAL A 1 96 ? -4.305 8.492 10.938 1 98.12 96 VAL A CA 1
ATOM 752 C C . VAL A 1 96 ? -4.961 9.023 12.211 1 98.12 96 VAL A C 1
ATOM 754 O O . VAL A 1 96 ? -5.344 10.195 12.281 1 98.12 96 VAL A O 1
ATOM 757 N N . PRO A 1 97 ? -5.047 8.234 13.266 1 97.19 97 PRO A N 1
ATOM 758 C CA . PRO A 1 97 ? -5.672 8.742 14.492 1 97.19 97 PRO A CA 1
ATOM 759 C C . PRO A 1 97 ? -4.992 10 15.031 1 97.19 97 PRO A C 1
ATOM 761 O O . PRO A 1 97 ? -5.664 10.898 15.539 1 97.19 97 PRO A O 1
ATOM 764 N N . ASN A 1 98 ? -3.68 10.086 14.82 1 96.25 98 ASN A N 1
ATOM 765 C CA . ASN A 1 98 ? -2.941 11.219 15.359 1 96.25 98 ASN A CA 1
ATOM 766 C C . ASN A 1 98 ? -2.697 12.289 14.297 1 96.25 98 ASN A C 1
ATOM 768 O O . ASN A 1 98 ? -2.057 13.305 14.57 1 96.25 98 ASN A O 1
ATOM 772 N N . ASN A 1 99 ? -3.188 12.016 13.133 1 97.19 99 ASN A N 1
ATOM 773 C CA . ASN A 1 99 ? -3.008 12.953 12.023 1 97.19 99 ASN A CA 1
ATOM 774 C C . ASN A 1 99 ? -1.542 13.336 11.852 1 97.19 99 ASN A C 1
ATOM 776 O O . ASN A 1 99 ? -1.218 14.523 11.719 1 97.19 99 ASN A O 1
ATOM 780 N N . THR A 1 100 ? -0.646 12.297 11.812 1 98.19 100 THR A N 1
ATOM 781 C CA . THR A 1 100 ? 0.787 12.578 11.789 1 98.19 100 THR A CA 1
ATOM 782 C C . THR A 1 100 ? 1.48 11.75 10.719 1 98.19 100 THR A C 1
ATOM 784 O O . THR A 1 100 ? 1.309 10.531 10.656 1 98.19 100 THR A O 1
ATOM 787 N N . VAL A 1 101 ? 2.162 12.477 9.852 1 98.69 101 VAL A N 1
ATOM 788 C CA . VAL A 1 101 ? 3.109 11.789 8.977 1 98.69 101 VAL A CA 1
ATOM 789 C C . VAL A 1 101 ? 4.324 11.344 9.789 1 98.69 101 VAL A C 1
ATOM 791 O O . VAL A 1 101 ? 5.059 12.164 10.336 1 98.69 101 VAL A O 1
ATOM 794 N N . VAL A 1 102 ? 4.473 10.055 9.797 1 98.62 102 VAL A N 1
ATOM 795 C CA . VAL A 1 102 ? 5.516 9.484 10.648 1 98.62 102 VAL A CA 1
ATOM 796 C C . VAL A 1 102 ? 6.855 9.523 9.914 1 98.62 102 VAL A C 1
ATOM 798 O O . VAL A 1 102 ? 7.883 9.859 10.516 1 98.62 102 VAL A O 1
ATOM 801 N N . THR A 1 103 ? 6.832 9.117 8.594 1 97.75 103 THR A N 1
ATOM 802 C CA . THR A 1 103 ? 8.039 9.133 7.781 1 97.75 103 THR A CA 1
ATOM 803 C C . THR A 1 103 ? 7.695 9.148 6.297 1 97.75 103 THR A C 1
ATOM 805 O O . THR A 1 103 ? 6.523 9.055 5.926 1 97.75 103 THR A O 1
ATOM 808 N N . THR A 1 104 ? 8.828 9.406 5.504 1 97.12 104 THR A N 1
ATOM 809 C CA . THR A 1 104 ? 8.641 9.406 4.059 1 97.12 104 THR A CA 1
ATOM 810 C C . THR A 1 104 ? 9.828 8.758 3.357 1 97.12 104 THR A C 1
ATOM 812 O O . THR A 1 104 ? 10.914 8.641 3.936 1 97.12 104 THR A O 1
ATOM 815 N N . MET A 1 105 ? 9.477 8.25 2.17 1 94.88 105 MET A N 1
ATOM 816 C CA . MET A 1 105 ? 10.484 7.699 1.268 1 94.88 105 MET A CA 1
ATOM 817 C C . MET A 1 105 ? 10.375 8.328 -0.118 1 94.88 105 MET A C 1
ATOM 819 O O . MET A 1 105 ? 9.273 8.594 -0.599 1 94.88 105 MET A O 1
ATOM 823 N N . SER A 1 106 ? 11.578 8.477 -0.679 1 91.25 106 SER A N 1
ATOM 824 C CA . SER A 1 106 ? 11.586 9.016 -2.033 1 91.25 106 SER A CA 1
ATOM 825 C C . SER A 1 106 ? 11.117 7.98 -3.049 1 91.25 106 SER A C 1
ATOM 827 O O . SER A 1 106 ? 11.078 6.785 -2.748 1 91.25 106 SER A O 1
ATOM 829 N N . GLY A 1 107 ? 10.766 8.484 -4.254 1 85.56 107 GLY A N 1
ATOM 830 C CA . GLY A 1 107 ? 10.359 7.602 -5.332 1 85.56 107 GLY A CA 1
ATOM 831 C C . GLY A 1 107 ? 11.383 6.531 -5.645 1 85.56 107 GLY A C 1
ATOM 832 O O . GLY A 1 107 ? 11.023 5.387 -5.93 1 85.56 107 GLY A O 1
ATOM 833 N N . SER A 1 108 ? 12.633 6.828 -5.535 1 84.62 108 SER A N 1
ATOM 834 C CA . SER A 1 108 ? 13.695 5.879 -5.836 1 84.62 108 SER A CA 1
ATOM 835 C C . SER A 1 108 ? 13.844 4.836 -4.73 1 84.62 108 SER A C 1
ATOM 837 O O . SER A 1 108 ? 14.125 3.67 -5.008 1 84.62 108 SER A O 1
ATOM 839 N N . GLU A 1 109 ? 13.578 5.266 -3.49 1 88.56 109 GLU A N 1
ATOM 840 C CA . GLU A 1 109 ? 13.742 4.383 -2.338 1 88.56 109 GLU A CA 1
ATOM 841 C C . GLU A 1 109 ? 12.578 3.396 -2.23 1 88.56 109 GLU A C 1
ATOM 843 O O . GLU A 1 109 ? 12.742 2.287 -1.719 1 88.56 109 GLU A O 1
ATOM 848 N N . MET A 1 110 ? 11.453 3.893 -2.781 1 86.88 110 MET A N 1
ATOM 849 C CA . MET A 1 110 ? 10.258 3.092 -2.52 1 86.88 110 MET A CA 1
ATOM 850 C C . MET A 1 110 ? 10.164 1.928 -3.498 1 86.88 110 MET A C 1
ATOM 852 O O . MET A 1 110 ? 9.43 0.968 -3.256 1 86.88 110 MET A O 1
ATOM 856 N N . LYS A 1 111 ? 10.945 1.992 -4.496 1 82.56 111 LYS A N 1
ATOM 857 C CA . LYS A 1 111 ? 10.898 0.897 -5.457 1 82.56 111 LYS A CA 1
ATOM 858 C C . LYS A 1 111 ? 11.469 -0.385 -4.867 1 82.56 111 LYS A C 1
ATOM 860 O O . LYS A 1 111 ? 12.555 -0.373 -4.285 1 82.56 111 LYS A O 1
ATOM 865 N N . GLU A 1 112 ? 10.688 -1.437 -4.895 1 78.94 112 GLU A N 1
ATOM 866 C CA . GLU A 1 112 ? 11.062 -2.77 -4.43 1 78.94 112 GLU A CA 1
ATOM 867 C C . GLU A 1 112 ? 11.047 -2.846 -2.904 1 78.94 112 GLU A C 1
ATOM 869 O O . GLU A 1 112 ? 11.492 -3.834 -2.322 1 78.94 112 GLU A O 1
ATOM 874 N N . ASN A 1 113 ? 10.688 -1.722 -2.324 1 88.69 113 ASN A N 1
ATOM 875 C CA . ASN A 1 113 ? 10.57 -1.777 -0.87 1 88.69 113 ASN A CA 1
ATOM 876 C C . ASN A 1 113 ? 9.219 -2.342 -0.44 1 88.69 113 ASN A C 1
ATOM 878 O O . ASN A 1 113 ? 8.258 -2.312 -1.208 1 88.69 113 ASN A O 1
ATOM 882 N N . ILE A 1 114 ? 9.289 -2.889 0.707 1 95.31 114 ILE A N 1
ATOM 883 C CA . ILE A 1 114 ? 8.07 -3.389 1.33 1 95.31 114 ILE A CA 1
ATOM 884 C C . ILE A 1 114 ? 7.707 -2.514 2.527 1 95.31 114 ILE A C 1
ATOM 886 O O . ILE A 1 114 ? 8.555 -2.221 3.371 1 95.31 114 ILE A O 1
ATOM 890 N N . PHE A 1 115 ? 6.496 -2.051 2.498 1 97.31 115 PHE A N 1
ATOM 891 C CA . PHE A 1 115 ? 5.969 -1.315 3.641 1 97.31 115 PHE A CA 1
ATOM 892 C C . PHE A 1 115 ? 5.242 -2.252 4.598 1 97.31 115 PHE A C 1
ATOM 894 O O . PHE A 1 115 ? 4.242 -2.871 4.23 1 97.31 115 PHE A O 1
ATOM 901 N N . THR A 1 116 ? 5.75 -2.342 5.816 1 97.31 116 THR A N 1
ATOM 902 C CA . THR A 1 116 ? 5.133 -3.201 6.824 1 97.31 116 THR A CA 1
ATOM 903 C C . THR A 1 116 ? 4.438 -2.365 7.895 1 97.31 116 THR A C 1
ATOM 905 O O . THR A 1 116 ? 4.535 -1.137 7.895 1 97.31 116 THR A O 1
ATOM 908 N N . ASN A 1 117 ? 3.664 -2.979 8.664 1 96.94 117 ASN A N 1
ATOM 909 C CA . ASN A 1 117 ? 3.031 -2.381 9.836 1 96.94 117 ASN A CA 1
ATOM 910 C C . ASN A 1 117 ? 2.039 -1.291 9.438 1 96.94 117 ASN A C 1
ATOM 912 O O . ASN A 1 117 ? 1.961 -0.25 10.094 1 96.94 117 ASN A O 1
ATOM 916 N N . ILE A 1 118 ? 1.496 -1.521 8.383 1 98.5 118 ILE A N 1
ATOM 917 C CA . ILE A 1 118 ? 0.373 -0.69 7.957 1 98.5 118 ILE A CA 1
ATOM 918 C C . ILE A 1 118 ? -0.897 -1.535 7.891 1 98.5 118 ILE A C 1
ATOM 920 O O . ILE A 1 118 ? -0.832 -2.766 7.887 1 98.5 118 ILE A O 1
ATOM 924 N N . ASP A 1 119 ? -2.041 -0.799 7.816 1 98.62 119 ASP A N 1
ATOM 925 C CA . ASP A 1 119 ? -3.273 -1.568 7.664 1 98.62 119 ASP A CA 1
ATOM 926 C C . ASP A 1 119 ? -4.039 -1.143 6.414 1 98.62 119 ASP A C 1
ATOM 928 O O . ASP A 1 119 ? -5.047 -1.756 6.059 1 98.62 119 ASP A O 1
ATOM 932 N N . SER A 1 120 ? -3.541 -0.065 5.715 1 98.44 120 SER A N 1
ATOM 933 C CA . SER A 1 120 ? -4.188 0.455 4.516 1 98.44 120 SER A CA 1
ATOM 934 C C . SER A 1 120 ? -3.188 1.163 3.607 1 98.44 120 SER A C 1
ATOM 936 O O . SER A 1 120 ? -2.092 1.519 4.043 1 98.44 120 SER A O 1
ATOM 938 N N . ALA A 1 121 ? -3.525 1.293 2.402 1 97.94 121 ALA A N 1
ATOM 939 C CA . ALA A 1 121 ? -2.719 2.01 1.418 1 97.94 121 ALA A CA 1
ATOM 940 C C . ALA A 1 121 ? -3.594 2.871 0.513 1 97.94 121 ALA A C 1
ATOM 942 O O . ALA A 1 121 ? -4.711 2.479 0.162 1 97.94 121 ALA A O 1
ATOM 943 N N . VAL A 1 122 ? -3.096 4.02 0.173 1 97 122 VAL A N 1
ATOM 944 C CA . VAL A 1 122 ? -3.779 4.941 -0.728 1 97 122 VAL A CA 1
ATOM 945 C C . VAL A 1 122 ? -2.828 5.379 -1.84 1 97 122 VAL A C 1
ATOM 947 O O . VAL A 1 122 ? -1.655 5.664 -1.586 1 97 122 VAL A O 1
ATOM 950 N N . LEU A 1 123 ? -3.379 5.453 -3.078 1 93.94 123 LEU A N 1
ATOM 951 C CA . LEU A 1 123 ? -2.596 5.949 -4.203 1 93.94 123 LEU A CA 1
ATOM 952 C C . LEU A 1 123 ? -3.094 7.316 -4.652 1 93.94 123 LEU A C 1
ATOM 954 O O . LEU A 1 123 ? -4.293 7.504 -4.879 1 93.94 123 LEU A O 1
ATOM 958 N N . LEU A 1 124 ? -2.107 8.203 -4.695 1 90.81 124 LEU A N 1
ATOM 959 C CA . LEU A 1 124 ? -2.439 9.523 -5.223 1 90.81 124 LEU A CA 1
ATOM 960 C C . LEU A 1 124 ? -2.07 9.625 -6.699 1 90.81 124 LEU A C 1
ATOM 962 O O . LEU A 1 124 ? -1.035 9.102 -7.121 1 90.81 124 LEU A O 1
ATOM 966 N N . MET B 1 1 ? 0.555 -100.125 -14.688 1 25.05 1 MET B N 1
ATOM 967 C CA . MET B 1 1 ? 0.754 -99.25 -13.547 1 25.05 1 MET B CA 1
ATOM 968 C C . MET B 1 1 ? 0.837 -97.812 -13.984 1 25.05 1 MET B C 1
ATOM 970 O O . MET B 1 1 ? 0.416 -96.875 -13.258 1 25.05 1 MET B O 1
ATOM 974 N N . LEU B 1 2 ? 1.348 -97.375 -15.258 1 31.86 2 LEU B N 1
ATOM 975 C CA . LEU B 1 2 ? 2.207 -96.188 -15.414 1 31.86 2 LEU B CA 1
ATOM 976 C C . LEU B 1 2 ? 1.393 -95 -15.828 1 31.86 2 LEU B C 1
ATOM 978 O O . LEU B 1 2 ? 1.957 -93.938 -16.156 1 31.86 2 LEU B O 1
ATOM 982 N N . GLY B 1 3 ? 0.104 -95.062 -16.109 1 37 3 GLY B N 1
ATOM 983 C CA . GLY B 1 3 ? -0.538 -94.062 -16.938 1 37 3 GLY B CA 1
ATOM 984 C C . GLY B 1 3 ? -0.708 -92.688 -16.234 1 37 3 GLY B C 1
ATOM 985 O O . GLY B 1 3 ? -1.359 -91.812 -16.766 1 37 3 GLY B O 1
ATOM 986 N N . LYS B 1 4 ? -0.532 -92.688 -14.859 1 43.38 4 LYS B N 1
ATOM 987 C CA . LYS B 1 4 ? -1.131 -91.562 -14.125 1 43.38 4 LYS B CA 1
ATOM 988 C C . LYS B 1 4 ? -0.285 -90.312 -14.25 1 43.38 4 LYS B C 1
ATOM 990 O O . LYS B 1 4 ? -0.454 -89.375 -13.469 1 43.38 4 LYS B O 1
ATOM 995 N N . ILE B 1 5 ? 0.652 -90.25 -15.281 1 39.31 5 ILE B N 1
ATOM 996 C CA . ILE B 1 5 ? 1.711 -89.25 -15.148 1 39.31 5 ILE B CA 1
ATOM 997 C C . ILE B 1 5 ? 1.154 -87.875 -15.445 1 39.31 5 ILE B C 1
ATOM 999 O O . ILE B 1 5 ? 1.678 -86.875 -14.953 1 39.31 5 ILE B O 1
ATOM 1003 N N . ASN B 1 6 ? 0.094 -87.688 -16.312 1 40.44 6 ASN B N 1
ATOM 1004 C CA . ASN B 1 6 ? 0.096 -86.438 -17.109 1 40.44 6 ASN B CA 1
ATOM 1005 C C . ASN B 1 6 ? -0.501 -85.25 -16.328 1 40.44 6 ASN B C 1
ATOM 1007 O O . ASN B 1 6 ? -0.824 -84.25 -16.906 1 40.44 6 ASN B O 1
ATOM 1011 N N . GLN B 1 7 ? -1.031 -85.5 -15.102 1 41.03 7 GLN B N 1
ATOM 1012 C CA . GLN B 1 7 ? -1.955 -84.5 -14.547 1 41.03 7 GLN B CA 1
ATOM 1013 C C . GLN B 1 7 ? -1.216 -83.25 -14.094 1 41.03 7 GLN B C 1
ATOM 1015 O O . GLN B 1 7 ? -1.817 -82.188 -13.961 1 41.03 7 GLN B O 1
ATOM 1020 N N . HIS B 1 8 ? 0.11 -83.312 -13.781 1 47.19 8 HIS B N 1
ATOM 1021 C CA . HIS B 1 8 ? 0.651 -82.312 -12.914 1 47.19 8 HIS B CA 1
ATOM 1022 C C . HIS B 1 8 ? 0.962 -81.062 -13.711 1 47.19 8 HIS B C 1
ATOM 1024 O O . HIS B 1 8 ? 1.409 -80.062 -13.148 1 47.19 8 HIS B O 1
ATOM 1030 N N . GLU B 1 9 ? 0.975 -81.062 -15.086 1 45.47 9 GLU B N 1
ATOM 1031 C CA . GLU B 1 9 ? 1.618 -79.938 -15.82 1 45.47 9 GLU B CA 1
ATOM 1032 C C . GLU B 1 9 ? 0.761 -78.688 -15.789 1 45.47 9 GLU B C 1
ATOM 1034 O O . GLU B 1 9 ? 1.279 -77.562 -15.914 1 45.47 9 GLU B O 1
ATOM 1039 N N . GLU B 1 10 ? -0.58 -78.938 -15.781 1 48.16 10 GLU B N 1
ATOM 1040 C CA . GLU B 1 10 ? -1.449 -77.812 -16.125 1 48.16 10 GLU B CA 1
ATOM 1041 C C . GLU B 1 10 ? -1.455 -76.75 -15.031 1 48.16 10 GLU B C 1
ATOM 1043 O O . GLU B 1 10 ? -1.664 -75.562 -15.297 1 48.16 10 GLU B O 1
ATOM 1048 N N . LEU B 1 11 ? -1.161 -77.188 -13.773 1 48.34 11 LEU B N 1
ATOM 1049 C CA . LEU B 1 11 ? -1.367 -76.25 -12.688 1 48.34 11 LEU B CA 1
ATOM 1050 C C . LEU B 1 11 ? -0.31 -75.125 -12.719 1 48.34 11 LEU B C 1
ATOM 1052 O O . LEU B 1 11 ? -0.58 -74 -12.328 1 48.34 11 LEU B O 1
ATOM 1056 N N . ARG B 1 12 ? 0.863 -75.375 -13.391 1 45.03 12 ARG B N 1
ATOM 1057 C CA . ARG B 1 12 ? 1.966 -74.438 -13.297 1 45.03 12 ARG B CA 1
ATOM 1058 C C . ARG B 1 12 ? 1.697 -73.188 -14.148 1 45.03 12 ARG B C 1
ATOM 1060 O O . ARG B 1 12 ? 2.15 -72.125 -13.812 1 45.03 12 ARG B O 1
ATOM 1067 N N . GLN B 1 13 ? 0.933 -73.5 -15.227 1 45.69 13 GLN B N 1
ATOM 1068 C CA . GLN B 1 13 ? 0.843 -72.375 -16.141 1 45.69 13 GLN B CA 1
ATOM 1069 C C . GLN B 1 13 ? 0.007 -71.25 -15.547 1 45.69 13 GLN B C 1
ATOM 1071 O O . GLN B 1 13 ? 0.111 -70.062 -15.977 1 45.69 13 GLN B O 1
ATOM 1076 N N . LEU B 1 14 ? -0.974 -71.562 -14.711 1 44.69 14 LEU B N 1
ATOM 1077 C CA . LEU B 1 14 ? -1.876 -70.5 -14.273 1 44.69 14 LEU B CA 1
ATOM 1078 C C . LEU B 1 14 ? -1.147 -69.5 -13.383 1 44.69 14 LEU B C 1
ATOM 1080 O O . LEU B 1 14 ? -1.601 -68.375 -13.227 1 44.69 14 LEU B O 1
ATOM 1084 N N . LYS B 1 15 ? -0.133 -69.938 -12.625 1 43.91 15 LYS B N 1
ATOM 1085 C CA . LYS B 1 15 ? 0.424 -69.062 -11.633 1 43.91 15 LYS B CA 1
ATOM 1086 C C . LYS B 1 15 ? 1.173 -67.875 -12.305 1 43.91 15 LYS B C 1
ATOM 1088 O O . LYS B 1 15 ? 1.459 -66.875 -11.672 1 43.91 15 LYS B O 1
ATOM 1093 N N . LEU B 1 16 ? 1.715 -68.188 -13.484 1 42.19 16 LEU B N 1
ATOM 1094 C CA . LEU B 1 16 ? 2.598 -67.188 -14.047 1 42.19 16 LEU B CA 1
ATOM 1095 C C . LEU B 1 16 ? 1.797 -66 -14.539 1 42.19 16 LEU B C 1
ATOM 1097 O O . LEU B 1 16 ? 2.365 -64.938 -14.82 1 42.19 16 LEU B O 1
ATOM 1101 N N . ARG B 1 17 ? 0.573 -66.188 -15.062 1 40.31 17 ARG B N 1
ATOM 1102 C CA . ARG B 1 17 ? -0.034 -65.062 -15.773 1 40.31 17 ARG B CA 1
ATOM 1103 C C . ARG B 1 17 ? -0.325 -63.938 -14.828 1 40.31 17 ARG B C 1
ATOM 1105 O O . ARG B 1 17 ? -0.482 -62.781 -15.266 1 40.31 17 ARG B O 1
ATOM 1112 N N . ASN B 1 18 ? -0.81 -64.312 -13.648 1 38.44 18 ASN B N 1
ATOM 1113 C CA . ASN B 1 18 ? -1.408 -63.188 -12.945 1 38.44 18 ASN B CA 1
ATOM 1114 C C . ASN B 1 18 ? -0.347 -62.188 -12.438 1 38.44 18 ASN B C 1
ATOM 1116 O O . ASN B 1 18 ? -0.631 -61.344 -11.602 1 38.44 18 ASN B O 1
ATOM 1120 N N . ALA B 1 19 ? 0.919 -62.625 -12.43 1 39.47 19 ALA B N 1
ATOM 1121 C CA . ALA B 1 19 ? 1.842 -61.625 -11.898 1 39.47 19 ALA B CA 1
ATOM 1122 C C . ALA B 1 19 ? 1.87 -60.375 -12.789 1 39.47 19 ALA B C 1
ATOM 1124 O O . ALA B 1 19 ? 2.617 -60.312 -13.766 1 39.47 19 ALA B O 1
ATOM 1125 N N . ALA B 1 20 ? 0.789 -60.031 -13.43 1 37.69 20 ALA B N 1
ATOM 1126 C CA . ALA B 1 20 ? 0.705 -58.781 -14.164 1 37.69 20 ALA B CA 1
ATOM 1127 C C . ALA B 1 20 ? 1.401 -57.625 -13.406 1 37.69 20 ALA B C 1
ATOM 1129 O O . ALA B 1 20 ? 1.455 -57.656 -12.172 1 37.69 20 ALA B O 1
ATOM 1130 N N . ALA B 1 21 ? 2.248 -56.812 -14.148 1 38.59 21 ALA B N 1
ATOM 1131 C CA . ALA B 1 21 ? 3.074 -55.625 -14.117 1 38.59 21 ALA B CA 1
ATOM 1132 C C . ALA B 1 21 ? 2.324 -54.438 -13.477 1 38.59 21 ALA B C 1
ATOM 1134 O O . ALA B 1 21 ? 1.414 -53.875 -14.086 1 38.59 21 ALA B O 1
ATOM 1135 N N . ILE B 1 22 ? 1.655 -54.562 -12.398 1 38.06 22 ILE B N 1
ATOM 1136 C CA . ILE B 1 22 ? 1.419 -53.344 -11.648 1 38.06 22 ILE B CA 1
ATOM 1137 C C . ILE B 1 22 ? 2.633 -52.406 -11.766 1 38.06 22 ILE B C 1
ATOM 1139 O O . ILE B 1 22 ? 3.689 -52.688 -11.195 1 38.06 22 ILE B O 1
ATOM 1143 N N . SER B 1 23 ? 3.176 -52.188 -12.969 1 39.59 23 SER B N 1
ATOM 1144 C CA . SER B 1 23 ? 4.051 -51 -13.117 1 39.59 23 SER B CA 1
ATOM 1145 C C . SER B 1 23 ? 3.553 -49.844 -12.281 1 39.59 23 SER B C 1
ATOM 1147 O O . SER B 1 23 ? 2.387 -49.469 -12.375 1 39.59 23 SER B O 1
ATOM 1149 N N . LYS B 1 24 ? 3.896 -49.719 -11.086 1 42.12 24 LYS B N 1
ATOM 1150 C CA . LYS B 1 24 ? 3.791 -48.656 -10.094 1 42.12 24 LYS B CA 1
ATOM 1151 C C . LYS B 1 24 ? 3.916 -47.281 -10.75 1 42.12 24 LYS B C 1
ATOM 1153 O O . LYS B 1 24 ? 4.988 -46.938 -11.242 1 42.12 24 LYS B O 1
ATOM 1158 N N . PRO B 1 25 ? 3.082 -46.875 -11.688 1 45.16 25 PRO B N 1
ATOM 1159 C CA . PRO B 1 25 ? 3.203 -45.438 -11.969 1 45.16 25 PRO B CA 1
ATOM 1160 C C . PRO B 1 25 ? 3.326 -44.594 -10.695 1 45.16 25 PRO B C 1
ATOM 1162 O O . PRO B 1 25 ? 3.08 -43.406 -10.719 1 45.16 25 PRO B O 1
ATOM 1165 N N . ALA B 1 26 ? 3.412 -45.188 -9.547 1 45.12 26 ALA B N 1
ATOM 1166 C CA . ALA B 1 26 ? 3.402 -44.344 -8.336 1 45.12 26 ALA B CA 1
ATOM 1167 C C . ALA B 1 26 ? 4.426 -43.219 -8.438 1 45.12 26 ALA B C 1
ATOM 1169 O O . ALA B 1 26 ? 5.637 -43.469 -8.438 1 45.12 26 ALA B O 1
ATOM 1170 N N . GLY B 1 27 ? 4.371 -42.344 -9.43 1 53.09 27 GLY B N 1
ATOM 1171 C CA . GLY B 1 27 ? 5.234 -41.281 -9 1 53.09 27 GLY B CA 1
ATOM 1172 C C . GLY B 1 27 ? 5.414 -41.219 -7.492 1 53.09 27 GLY B C 1
ATOM 1173 O O . GLY B 1 27 ? 4.488 -41.5 -6.738 1 53.09 27 GLY B O 1
ATOM 1174 N N . SER B 1 28 ? 6.664 -41.594 -6.91 1 56.56 28 SER B N 1
ATOM 1175 C CA . SER B 1 28 ? 7.004 -41.656 -5.492 1 56.56 28 SER B CA 1
ATOM 1176 C C . SER B 1 28 ? 6.305 -40.531 -4.703 1 56.56 28 SER B C 1
ATOM 1178 O O . SER B 1 28 ? 6.004 -39.469 -5.246 1 56.56 28 SER B O 1
ATOM 1180 N N . PHE B 1 29 ? 5.527 -41 -3.668 1 60.94 29 PHE B N 1
ATOM 1181 C CA . PHE B 1 29 ? 4.953 -40.062 -2.705 1 60.94 29 PHE B CA 1
ATOM 1182 C C . PHE B 1 29 ? 5.758 -38.781 -2.66 1 60.94 29 PHE B C 1
ATOM 1184 O O . PHE B 1 29 ? 5.184 -37.688 -2.641 1 60.94 29 PHE B O 1
ATOM 1191 N N . ASN B 1 30 ? 7.043 -38.969 -2.719 1 63.16 30 ASN B N 1
ATOM 1192 C CA .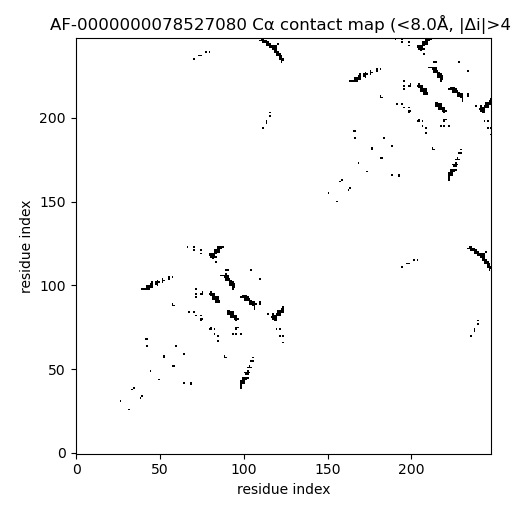 ASN B 1 30 ? 7.934 -37.812 -2.691 1 63.16 30 ASN B CA 1
ATOM 1193 C C . ASN B 1 30 ? 7.746 -36.938 -3.924 1 63.16 30 ASN B C 1
ATOM 1195 O O . ASN B 1 30 ? 7.812 -35.688 -3.83 1 63.16 30 ASN B O 1
ATOM 1199 N N . GLU B 1 31 ? 7.57 -37.656 -5.066 1 63.31 31 GLU B N 1
ATOM 1200 C CA . GLU B 1 31 ? 7.383 -36.875 -6.289 1 63.31 31 GLU B CA 1
ATOM 1201 C C . GLU B 1 31 ? 6.051 -36.125 -6.273 1 63.31 31 GLU B C 1
ATOM 1203 O O . GLU B 1 31 ? 5.98 -34.969 -6.695 1 63.31 31 GLU B O 1
ATOM 1208 N N . ILE B 1 32 ? 5.059 -36.844 -5.859 1 61 32 ILE B N 1
ATOM 1209 C CA . ILE B 1 32 ? 3.746 -36.219 -5.742 1 61 32 ILE B CA 1
ATOM 1210 C C . ILE B 1 32 ? 3.799 -35.094 -4.707 1 61 32 ILE B C 1
ATOM 1212 O O . ILE B 1 32 ? 3.262 -34 -4.934 1 61 32 ILE B O 1
ATOM 1216 N N . LEU B 1 33 ? 4.426 -35.438 -3.59 1 61.16 33 LEU B N 1
ATOM 1217 C CA . LEU B 1 33 ? 4.598 -34.406 -2.551 1 61.16 33 LEU B CA 1
ATOM 1218 C C . LEU B 1 33 ? 5.387 -33.219 -3.078 1 61.16 33 LEU B C 1
ATOM 1220 O O . LEU B 1 33 ? 5.035 -32.062 -2.807 1 61.16 33 LEU B O 1
ATOM 1224 N N . GLN B 1 34 ? 6.445 -33.5 -3.75 1 61.25 34 GLN B N 1
ATOM 1225 C CA . GLN B 1 34 ? 7.27 -32.406 -4.301 1 61.25 34 GLN B CA 1
ATOM 1226 C C . GLN B 1 34 ? 6.48 -31.594 -5.309 1 61.25 34 GLN B C 1
ATOM 1228 O O . GLN B 1 34 ? 6.605 -30.359 -5.344 1 61.25 34 GLN B O 1
ATOM 1233 N N . SER B 1 35 ? 5.773 -32.344 -6.152 1 61.44 35 SER B N 1
ATOM 1234 C CA . SER B 1 35 ? 4.941 -31.609 -7.113 1 61.44 35 SER B CA 1
ATOM 1235 C C . SER B 1 35 ? 3.896 -30.75 -6.406 1 61.44 35 SER B C 1
ATOM 1237 O O . SER B 1 35 ? 3.605 -29.641 -6.84 1 61.44 35 SER B O 1
ATOM 1239 N N . ARG B 1 36 ? 3.389 -31.359 -5.387 1 56.66 36 ARG B N 1
ATOM 1240 C CA . ARG B 1 36 ? 2.412 -30.594 -4.605 1 56.66 36 ARG B CA 1
ATOM 1241 C C . ARG B 1 36 ? 3.072 -29.422 -3.885 1 56.66 36 ARG B C 1
ATOM 1243 O O . ARG B 1 36 ? 2.486 -28.344 -3.773 1 56.66 36 ARG B O 1
ATOM 1250 N N . ILE B 1 37 ? 4.254 -29.797 -3.396 1 53.66 37 ILE B N 1
ATOM 1251 C CA . ILE B 1 37 ? 5.039 -28.75 -2.738 1 53.66 37 ILE B CA 1
ATOM 1252 C C . ILE B 1 37 ? 5.41 -27.672 -3.748 1 53.66 37 ILE B C 1
ATOM 1254 O O . ILE B 1 37 ? 5.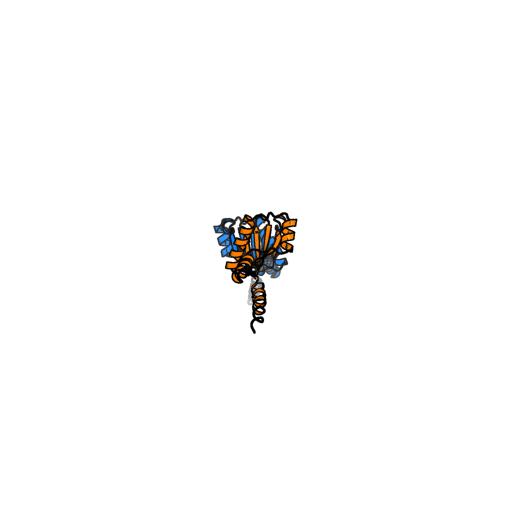324 -26.484 -3.447 1 53.66 37 ILE B O 1
ATOM 1258 N N . ASP B 1 38 ? 5.891 -28.172 -4.828 1 55.62 38 ASP B N 1
ATOM 1259 C CA . ASP B 1 38 ? 6.266 -27.234 -5.879 1 55.62 38 ASP B CA 1
ATOM 1260 C C . ASP B 1 38 ? 5.066 -26.391 -6.324 1 55.62 38 ASP B C 1
ATOM 1262 O O . ASP B 1 38 ? 5.203 -25.219 -6.625 1 55.62 38 ASP B O 1
ATOM 1266 N N . LYS B 1 39 ? 3.984 -27.141 -6.551 1 55.88 39 LYS B N 1
ATOM 1267 C CA . LYS B 1 39 ? 2.738 -26.484 -6.91 1 55.88 39 LYS B CA 1
ATOM 1268 C C . LYS B 1 39 ? 2.301 -25.5 -5.82 1 55.88 39 LYS B C 1
ATOM 1270 O O . LYS B 1 39 ? 1.776 -24.422 -6.117 1 55.88 39 LYS B O 1
ATOM 1275 N N . LYS B 1 40 ? 2.576 -25.953 -4.566 1 58.25 40 LYS B N 1
ATOM 1276 C CA . LYS B 1 40 ? 2.195 -25.125 -3.422 1 58.25 40 LYS B CA 1
ATOM 1277 C C . LYS B 1 40 ? 3.035 -23.859 -3.357 1 58.25 40 LYS B C 1
ATOM 1279 O O . LYS B 1 40 ? 2.576 -22.828 -2.852 1 58.25 40 LYS B O 1
ATOM 1284 N N . GLU B 1 41 ? 4.133 -23.984 -4.172 1 72.88 41 GLU B N 1
ATOM 1285 C CA . GLU B 1 41 ? 5.051 -22.844 -4.078 1 72.88 41 GLU B CA 1
ATOM 1286 C C . GLU B 1 41 ? 4.766 -21.812 -5.168 1 72.88 41 GLU B C 1
ATOM 1288 O O . GLU B 1 41 ? 5.254 -20.688 -5.098 1 72.88 41 GLU B O 1
ATOM 1293 N N . GLU B 1 42 ? 3.826 -22.312 -6.016 1 88.12 42 GLU B N 1
ATOM 1294 C CA . GLU B 1 42 ? 3.504 -21.375 -7.094 1 88.12 42 GLU B CA 1
ATOM 1295 C C . GLU B 1 42 ? 2.361 -20.453 -6.695 1 88.12 42 GLU B C 1
ATOM 1297 O O . GLU B 1 42 ? 1.432 -20.859 -6 1 88.12 42 GLU B O 1
ATOM 1302 N N . LEU B 1 43 ? 2.428 -19.234 -7.207 1 96.19 43 LEU B N 1
ATOM 1303 C CA . LEU B 1 43 ? 1.399 -18.234 -6.922 1 96.19 43 LEU B CA 1
ATOM 1304 C C . LEU B 1 43 ? 0.074 -18.625 -7.57 1 96.19 43 LEU B C 1
ATOM 1306 O O . LEU B 1 43 ? 0.02 -18.875 -8.773 1 96.19 43 LEU B O 1
ATOM 1310 N N . GLN B 1 44 ? -0.995 -18.781 -6.742 1 96.81 44 GLN B N 1
ATOM 1311 C CA . GLN B 1 44 ? -2.326 -19.141 -7.219 1 96.81 44 GLN B CA 1
ATOM 1312 C C . GLN B 1 44 ? -3.209 -17.906 -7.363 1 96.81 44 GLN B C 1
ATOM 1314 O O . GLN B 1 44 ? -2.98 -16.891 -6.699 1 96.81 44 GLN B O 1
ATOM 1319 N N . PHE B 1 45 ? -4.141 -18.062 -8.297 1 97.56 45 PHE B N 1
ATOM 1320 C CA . PHE B 1 45 ? -5.137 -17.016 -8.477 1 97.56 45 PHE B CA 1
ATOM 1321 C C . PHE B 1 45 ? -6.527 -17.516 -8.102 1 97.56 45 PHE B C 1
ATOM 1323 O O . PHE B 1 45 ? -6.953 -18.578 -8.57 1 97.56 45 PHE B O 1
ATOM 1330 N N . SER B 1 46 ? -7.16 -16.75 -7.262 1 97.75 46 SER B N 1
ATOM 1331 C CA . SER B 1 46 ? -8.539 -17.094 -6.953 1 97.75 46 SER B CA 1
ATOM 1332 C C . SER B 1 46 ? -9.438 -16.969 -8.18 1 97.75 46 SER B C 1
ATOM 1334 O O . SER B 1 46 ? -9.031 -16.375 -9.188 1 97.75 46 SER B O 1
ATOM 1336 N N . ARG B 1 47 ? -10.625 -17.531 -8.062 1 97.44 47 ARG B N 1
ATOM 1337 C CA . ARG B 1 47 ? -11.578 -17.375 -9.148 1 97.44 47 ARG B CA 1
ATOM 1338 C C . ARG B 1 47 ? -11.891 -15.906 -9.398 1 97.44 47 ARG B C 1
ATOM 1340 O O . ARG B 1 47 ? -11.93 -15.461 -10.547 1 97.44 47 ARG B O 1
ATOM 1347 N N . HIS B 1 48 ? -12.086 -15.148 -8.391 1 96.69 48 HIS B N 1
ATOM 1348 C CA . HIS B 1 48 ? -12.375 -13.719 -8.492 1 96.69 48 HIS B CA 1
ATOM 1349 C C . HIS B 1 48 ? -11.219 -12.969 -9.133 1 96.69 48 HIS B C 1
ATOM 1351 O O . HIS B 1 48 ? -11.43 -12.133 -10.016 1 96.69 48 HIS B O 1
ATOM 1357 N N . ALA B 1 49 ? -10.055 -13.305 -8.742 1 97.69 49 ALA B N 1
ATOM 1358 C CA . ALA B 1 49 ? -8.875 -12.664 -9.312 1 97.69 49 ALA B CA 1
ATOM 1359 C C . ALA B 1 49 ? -8.742 -12.984 -10.805 1 97.69 49 ALA B C 1
ATOM 1361 O O . ALA B 1 49 ? -8.484 -12.094 -11.609 1 97.69 49 ALA B O 1
ATOM 1362 N N . ALA B 1 50 ? -8.906 -14.219 -11.07 1 96.94 50 ALA B N 1
ATOM 1363 C CA . ALA B 1 50 ? -8.797 -14.656 -12.461 1 96.94 50 ALA B CA 1
ATOM 1364 C C . ALA B 1 50 ? -9.836 -13.961 -13.336 1 96.94 50 ALA B C 1
ATOM 1366 O O . ALA B 1 50 ? -9.523 -13.508 -14.438 1 96.94 50 ALA B O 1
ATOM 1367 N N . GLU B 1 51 ? -11.008 -13.914 -12.859 1 97 51 GLU B N 1
ATOM 1368 C CA . GLU B 1 51 ? -12.078 -13.25 -13.602 1 97 51 GLU B CA 1
ATOM 1369 C C . GLU B 1 51 ? -11.766 -11.773 -13.812 1 97 51 GLU B C 1
ATOM 1371 O O . GLU B 1 51 ? -11.969 -11.242 -14.914 1 97 51 GLU B O 1
ATOM 1376 N N . ARG B 1 52 ? -11.297 -11.141 -12.766 1 96.38 52 ARG B N 1
ATOM 1377 C CA . ARG B 1 52 ? -10.977 -9.719 -12.852 1 96.38 52 ARG B CA 1
ATOM 1378 C C . ARG B 1 52 ? -9.812 -9.469 -13.805 1 96.38 52 ARG B C 1
ATOM 1380 O O . ARG B 1 52 ? -9.812 -8.484 -14.547 1 96.38 52 ARG B O 1
ATOM 1387 N N . VAL B 1 53 ? -8.844 -10.289 -13.805 1 95.25 53 VAL B N 1
ATOM 1388 C CA . VAL B 1 53 ? -7.711 -10.18 -14.719 1 95.25 53 VAL B CA 1
ATOM 1389 C C . VAL B 1 53 ? -8.211 -10.203 -16.156 1 95.25 53 VAL B C 1
ATOM 1391 O O . VAL B 1 53 ? -7.785 -9.391 -16.984 1 95.25 53 VAL B O 1
ATOM 1394 N N . ASN B 1 54 ? -9.07 -11.117 -16.359 1 94.94 54 ASN B N 1
ATOM 1395 C CA . ASN B 1 54 ? -9.648 -11.258 -17.703 1 94.94 54 ASN B CA 1
ATOM 1396 C C . ASN B 1 54 ? -10.508 -10.055 -18.062 1 94.94 54 ASN B C 1
ATOM 1398 O O . ASN B 1 54 ? -10.383 -9.508 -19.172 1 94.94 54 ASN B O 1
ATOM 1402 N N . GLN B 1 55 ? -11.328 -9.625 -17.234 1 94.88 55 GLN B N 1
ATOM 1403 C CA . GLN B 1 55 ? -12.234 -8.5 -17.469 1 94.88 55 GLN B CA 1
ATOM 1404 C C . GLN B 1 55 ? -11.461 -7.211 -17.719 1 94.88 55 GLN B C 1
ATOM 1406 O O . GLN B 1 55 ? -11.867 -6.383 -18.531 1 94.88 55 GLN B O 1
ATOM 1411 N N . ARG B 1 56 ? -10.375 -7.102 -17.016 1 93.12 56 ARG B N 1
ATOM 1412 C CA . ARG B 1 56 ? -9.625 -5.855 -17.078 1 93.12 56 ARG B CA 1
ATOM 1413 C C . ARG B 1 56 ? -8.539 -5.91 -18.141 1 93.12 56 ARG B C 1
ATOM 1415 O O . ARG B 1 56 ? -7.895 -4.902 -18.438 1 93.12 56 ARG B O 1
ATOM 1422 N N . GLY B 1 57 ? -8.344 -7.047 -18.656 1 91.25 57 GLY B N 1
ATOM 1423 C CA . GLY B 1 57 ? -7.379 -7.215 -19.734 1 91.25 57 GLY B CA 1
ATOM 1424 C C . GLY B 1 57 ? -5.938 -7.082 -19.281 1 91.25 57 GLY B C 1
ATOM 1425 O O . GLY B 1 57 ? -5.098 -6.539 -20 1 91.25 57 GLY B O 1
ATOM 1426 N N . ILE B 1 58 ? -5.703 -7.473 -18.078 1 93.19 58 ILE B N 1
ATOM 1427 C CA . ILE B 1 58 ? -4.336 -7.43 -17.562 1 93.19 58 ILE B CA 1
ATOM 1428 C C . ILE B 1 58 ? -3.512 -8.547 -18.203 1 93.19 58 ILE B C 1
ATOM 1430 O O . ILE B 1 58 ? -3.889 -9.719 -18.125 1 93.19 58 ILE B O 1
ATOM 1434 N N . GLU B 1 59 ? -2.41 -8.148 -18.844 1 91.69 59 GLU B N 1
ATOM 1435 C CA . GLU B 1 59 ? -1.52 -9.133 -19.438 1 91.69 59 GLU B CA 1
ATOM 1436 C C . GLU B 1 59 ? -0.688 -9.844 -18.375 1 91.69 59 GLU B C 1
ATOM 1438 O O . GLU B 1 59 ? 0.189 -9.234 -17.75 1 91.69 59 GLU B O 1
ATOM 1443 N N . MET B 1 60 ? -0.976 -11.109 -18.25 1 93.56 60 MET B N 1
ATOM 1444 C CA . MET B 1 60 ? -0.287 -11.906 -17.25 1 93.56 60 MET B CA 1
ATOM 1445 C C . MET B 1 60 ? 0.827 -12.734 -17.875 1 93.56 60 MET B C 1
ATOM 1447 O O . MET B 1 60 ? 0.751 -13.961 -17.906 1 93.56 60 MET B O 1
ATOM 1451 N N . SER B 1 61 ? 1.886 -12.055 -18.312 1 94.31 61 SER B N 1
ATOM 1452 C CA . SER B 1 61 ? 3.025 -12.766 -18.875 1 94.31 61 SER B CA 1
ATOM 1453 C C . SER B 1 61 ? 3.77 -13.562 -17.812 1 94.31 61 SER B C 1
ATOM 1455 O O . SER B 1 61 ? 3.633 -13.289 -16.625 1 94.31 61 SER B O 1
ATOM 1457 N N . ASP B 1 62 ? 4.633 -14.461 -18.25 1 93.69 62 ASP B N 1
ATOM 1458 C CA . ASP B 1 62 ? 5.445 -15.242 -17.328 1 93.69 62 ASP B CA 1
ATOM 1459 C C . ASP B 1 62 ? 6.391 -14.344 -16.531 1 93.69 62 ASP B C 1
ATOM 1461 O O . ASP B 1 62 ? 6.613 -14.57 -15.336 1 93.69 62 ASP B O 1
ATOM 1465 N N . SER B 1 63 ? 6.914 -13.406 -17.219 1 95.19 63 SER B N 1
ATOM 1466 C CA . SER B 1 63 ? 7.82 -12.477 -16.547 1 95.19 63 SER B CA 1
ATOM 1467 C C . SER B 1 63 ? 7.098 -11.688 -15.461 1 95.19 63 SER B C 1
ATOM 1469 O O . SER B 1 63 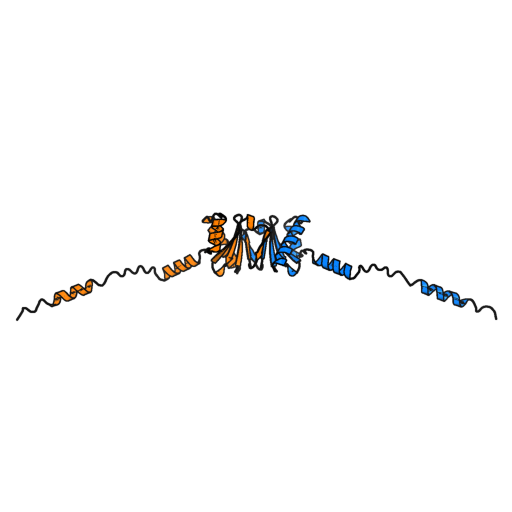? 7.645 -11.469 -14.383 1 95.19 63 SER B O 1
ATOM 1471 N N . PHE B 1 64 ? 5.867 -11.289 -15.781 1 95.69 64 PHE B N 1
ATOM 1472 C CA . PHE B 1 64 ? 5.125 -10.516 -14.789 1 95.69 64 PHE B CA 1
ATOM 1473 C C . PHE B 1 64 ? 4.742 -11.383 -13.594 1 95.69 64 PHE B C 1
ATOM 1475 O O . PHE B 1 64 ? 4.816 -10.945 -12.453 1 95.69 64 PHE B O 1
ATOM 1482 N N . ILE B 1 65 ? 4.34 -12.602 -13.797 1 95.62 65 ILE B N 1
ATOM 1483 C CA . ILE B 1 65 ? 3.996 -13.547 -12.742 1 95.62 65 ILE B CA 1
ATOM 1484 C C . ILE B 1 65 ? 5.211 -13.781 -11.844 1 95.62 65 ILE B C 1
ATOM 1486 O O . ILE B 1 65 ? 5.082 -13.875 -10.625 1 95.62 65 ILE B O 1
ATOM 1490 N N . GLN B 1 66 ? 6.348 -13.82 -12.461 1 95.56 66 GLN B N 1
ATOM 1491 C CA . GLN B 1 66 ? 7.57 -13.977 -11.688 1 95.56 66 GLN B CA 1
ATOM 1492 C C . GLN B 1 66 ? 7.824 -12.758 -10.805 1 95.56 66 GLN B C 1
ATOM 1494 O O . GLN B 1 66 ? 8.289 -12.883 -9.672 1 95.56 66 GLN B O 1
ATOM 1499 N N . ASP B 1 67 ? 7.512 -11.602 -11.352 1 95.75 67 ASP B N 1
ATOM 1500 C CA . ASP B 1 67 ? 7.633 -10.383 -10.562 1 95.75 67 ASP B CA 1
ATOM 1501 C C . ASP B 1 67 ? 6.715 -10.422 -9.344 1 95.75 67 ASP B C 1
ATOM 1503 O O . ASP B 1 67 ? 7.121 -10.047 -8.234 1 95.75 67 ASP B O 1
ATOM 1507 N N . LEU B 1 68 ? 5.477 -10.898 -9.586 1 97 68 LEU B N 1
ATOM 1508 C CA . LEU B 1 68 ? 4.527 -11.023 -8.484 1 97 68 LEU B CA 1
ATOM 1509 C C . LEU B 1 68 ? 5.023 -12.023 -7.445 1 97 68 LEU B C 1
ATOM 1511 O O . LEU B 1 68 ? 4.957 -11.758 -6.242 1 97 68 LEU B O 1
ATOM 1515 N N . GLN B 1 69 ? 5.512 -13.078 -7.941 1 96.56 69 GLN B N 1
ATOM 1516 C CA . GLN B 1 69 ? 6.031 -14.109 -7.051 1 96.56 69 GLN B CA 1
ATOM 1517 C C . GLN B 1 69 ? 7.188 -13.578 -6.207 1 96.56 69 GLN B C 1
ATOM 1519 O O . GLN B 1 69 ? 7.27 -13.859 -5.012 1 96.56 69 GLN B O 1
ATOM 1524 N N . SER B 1 70 ? 8.078 -12.859 -6.824 1 96.12 70 SER B N 1
ATOM 1525 C CA . SER B 1 70 ? 9.211 -12.281 -6.102 1 96.12 70 SER B CA 1
ATOM 1526 C C . SER B 1 70 ? 8.734 -11.312 -5.023 1 96.12 70 SER B C 1
ATOM 1528 O O . SER B 1 70 ? 9.258 -11.305 -3.908 1 96.12 70 SER B O 1
ATOM 1530 N N . ALA B 1 71 ? 7.762 -10.523 -5.367 1 96.94 71 ALA B N 1
ATOM 1531 C CA . ALA B 1 71 ? 7.199 -9.586 -4.406 1 96.94 71 ALA B CA 1
ATOM 1532 C C . ALA B 1 71 ? 6.562 -10.32 -3.227 1 96.94 71 ALA B C 1
ATOM 1534 O O . ALA B 1 71 ? 6.711 -9.898 -2.076 1 96.94 71 ALA B O 1
ATOM 1535 N N . VAL B 1 72 ? 5.875 -11.422 -3.49 1 97.56 72 VAL B N 1
ATOM 1536 C CA . VAL B 1 72 ? 5.227 -12.219 -2.453 1 97.56 72 VAL B CA 1
ATOM 1537 C C . VAL B 1 72 ? 6.281 -12.82 -1.527 1 97.56 72 VAL B C 1
ATOM 1539 O O . VAL B 1 72 ? 6.105 -12.844 -0.306 1 97.56 72 VAL B O 1
ATOM 1542 N N . GLU B 1 73 ? 7.355 -13.25 -2.113 1 96.19 73 GLU B N 1
ATOM 1543 C CA . GLU B 1 73 ? 8.43 -13.828 -1.31 1 96.19 73 GLU B CA 1
ATOM 1544 C C . GLU B 1 73 ? 9.07 -12.773 -0.413 1 96.19 73 GLU B C 1
ATOM 1546 O O . GLU B 1 73 ? 9.375 -13.039 0.751 1 96.19 73 GLU B O 1
ATOM 1551 N N . LYS B 1 74 ? 9.25 -11.68 -0.959 1 95.94 74 LYS B N 1
ATOM 1552 C CA . LYS B 1 74 ? 9.781 -10.578 -0.16 1 95.94 74 LYS B CA 1
ATOM 1553 C C . LYS B 1 74 ? 8.852 -10.242 0.999 1 95.94 74 LYS B C 1
ATOM 1555 O O . LYS B 1 74 ? 9.297 -10.047 2.131 1 95.94 74 LYS B O 1
ATOM 1560 N N . ALA B 1 75 ? 7.613 -10.164 0.719 1 97.19 75 ALA B N 1
ATOM 1561 C CA . ALA B 1 75 ? 6.617 -9.898 1.751 1 97.19 75 ALA B CA 1
ATOM 1562 C C . ALA B 1 75 ? 6.617 -10.992 2.812 1 97.19 75 ALA B C 1
ATOM 1564 O O . ALA B 1 75 ? 6.535 -10.711 4.008 1 97.19 75 ALA B O 1
ATOM 1565 N N . ARG B 1 76 ? 6.699 -12.172 2.354 1 96.94 76 ARG B N 1
ATOM 1566 C CA . ARG B 1 76 ? 6.738 -13.32 3.254 1 96.94 76 ARG B CA 1
ATOM 1567 C C . ARG B 1 76 ? 7.914 -13.227 4.219 1 96.94 76 ARG B C 1
ATOM 1569 O O . ARG B 1 76 ? 7.77 -13.484 5.414 1 96.94 76 ARG B O 1
ATOM 1576 N N . SER B 1 77 ? 9.016 -12.867 3.701 1 96.06 77 SER B N 1
ATOM 1577 C CA . SER B 1 77 ? 10.227 -12.789 4.504 1 96.06 77 SER B CA 1
ATOM 1578 C C . SER B 1 77 ? 10.086 -11.75 5.617 1 96.06 77 SER B C 1
ATOM 1580 O O . SER B 1 77 ? 10.781 -11.82 6.633 1 96.06 77 SER B O 1
ATOM 1582 N N . LYS B 1 78 ? 9.141 -10.82 5.43 1 96.06 78 LYS B N 1
ATOM 1583 C CA . LYS B 1 78 ? 8.93 -9.781 6.43 1 96.06 78 LYS B CA 1
ATOM 1584 C C . LYS B 1 78 ? 7.738 -10.109 7.324 1 96.06 78 LYS B C 1
ATOM 1586 O O . LYS B 1 78 ? 7.355 -9.312 8.18 1 96.06 78 LYS B O 1
ATOM 1591 N N . GLY B 1 79 ? 7.156 -11.203 7.043 1 96.88 79 GLY B N 1
ATOM 1592 C CA . GLY B 1 79 ? 6.07 -11.672 7.891 1 96.88 79 GLY B CA 1
ATOM 1593 C C . GLY B 1 79 ? 4.715 -11.133 7.48 1 96.88 79 GLY B C 1
ATOM 1594 O O . GLY B 1 79 ? 3.766 -11.156 8.266 1 96.88 79 GLY B O 1
ATOM 1595 N N . ALA B 1 80 ? 4.629 -10.68 6.305 1 98.06 80 ALA B N 1
ATOM 1596 C CA . ALA B 1 80 ? 3.361 -10.141 5.82 1 98.06 80 ALA B CA 1
ATOM 1597 C C . ALA B 1 80 ? 2.322 -11.242 5.648 1 98.06 80 ALA B C 1
ATOM 1599 O O . ALA B 1 80 ? 2.664 -12.375 5.293 1 98.06 80 ALA B O 1
ATOM 1600 N N . LYS B 1 81 ? 1.059 -10.883 5.828 1 98.38 81 LYS B N 1
ATOM 1601 C CA . LYS B 1 81 ? -0.042 -11.828 5.66 1 98.38 81 LYS B CA 1
ATOM 1602 C C . LYS B 1 81 ? -0.9 -11.469 4.453 1 98.38 81 LYS B C 1
ATOM 1604 O O . LYS B 1 81 ? -0.962 -12.219 3.479 1 98.38 81 LYS B O 1
ATOM 1609 N N . ASP B 1 82 ? -1.544 -10.328 4.551 1 98.56 82 ASP B N 1
ATOM 1610 C CA . ASP B 1 82 ? -2.299 -9.789 3.428 1 98.56 82 ASP B CA 1
ATOM 1611 C C . ASP B 1 82 ? -1.603 -8.562 2.842 1 98.56 82 ASP B C 1
ATOM 1613 O O . ASP B 1 82 ? -1.506 -7.52 3.496 1 98.56 82 ASP B O 1
ATOM 1617 N N . VAL B 1 83 ? -1.169 -8.664 1.565 1 98.56 83 VAL B N 1
ATOM 1618 C CA . VAL B 1 83 ? -0.307 -7.641 0.986 1 98.56 83 VAL B CA 1
ATOM 1619 C C . VAL B 1 83 ? -0.94 -7.094 -0.291 1 98.56 83 VAL B C 1
ATOM 1621 O O . VAL B 1 83 ? -1.581 -7.836 -1.04 1 98.56 83 VAL B O 1
ATOM 1624 N N . VAL B 1 84 ? -0.854 -5.77 -0.458 1 98.38 84 VAL B N 1
ATOM 1625 C CA . VAL B 1 84 ? -1.188 -5.195 -1.758 1 98.38 84 VAL B CA 1
ATOM 1626 C C . VAL B 1 84 ? 0.089 -4.965 -2.564 1 98.38 84 VAL B C 1
ATOM 1628 O O . VAL B 1 84 ? 1.036 -4.348 -2.072 1 98.38 84 VAL B O 1
ATOM 1631 N N . ILE B 1 85 ? 0.14 -5.555 -3.74 1 97.5 85 ILE B N 1
ATOM 1632 C CA . ILE B 1 85 ? 1.232 -5.336 -4.684 1 97.5 85 ILE B CA 1
ATOM 1633 C C . ILE B 1 85 ? 0.777 -4.387 -5.789 1 97.5 85 ILE B C 1
ATOM 1635 O O . ILE B 1 85 ? -0.166 -4.688 -6.523 1 97.5 85 ILE B O 1
ATOM 1639 N N . ILE B 1 86 ? 1.478 -3.287 -5.891 1 95.25 86 ILE B N 1
ATOM 1640 C CA . ILE B 1 86 ? 1.083 -2.25 -6.84 1 95.25 86 ILE B CA 1
ATOM 1641 C C . ILE B 1 86 ? 2.066 -2.215 -8.008 1 95.25 86 ILE B C 1
ATOM 1643 O O . ILE B 1 86 ? 3.283 -2.213 -7.801 1 95.25 86 ILE B O 1
ATOM 1647 N N . SER B 1 87 ? 1.512 -2.203 -9.195 1 92.88 87 SER B N 1
ATOM 1648 C CA . SER B 1 87 ? 2.297 -2.105 -10.422 1 92.88 87 SER B CA 1
ATOM 1649 C C . SER B 1 87 ? 1.62 -1.196 -11.438 1 92.88 87 SER B C 1
ATOM 1651 O O . SER B 1 87 ? 0.52 -0.696 -11.203 1 92.88 87 SER B O 1
ATOM 1653 N N . ASP B 1 88 ? 2.316 -0.983 -12.547 1 89.69 88 ASP B N 1
ATOM 1654 C CA . ASP B 1 88 ? 1.742 -0.178 -13.617 1 89.69 88 ASP B CA 1
ATOM 1655 C C . ASP B 1 88 ? 0.538 -0.877 -14.242 1 89.69 88 ASP B C 1
ATOM 1657 O O . ASP B 1 88 ? -0.278 -0.239 -14.914 1 89.69 88 ASP B O 1
ATOM 1661 N N . ARG B 1 89 ? 0.446 -2.154 -14.023 1 90.62 89 ARG B N 1
ATOM 1662 C CA . ARG B 1 89 ? -0.622 -2.939 -14.641 1 90.62 89 ARG B CA 1
ATOM 1663 C C . ARG B 1 89 ? -1.856 -2.975 -13.742 1 90.62 89 ARG B C 1
ATOM 1665 O O . ARG B 1 89 ? -2.951 -3.305 -14.203 1 90.62 89 ARG B O 1
ATOM 1672 N N . GLY B 1 90 ? -1.631 -2.672 -12.508 1 93.31 90 GLY B N 1
ATOM 1673 C CA . GLY B 1 90 ? -2.713 -2.736 -11.539 1 93.31 90 GLY B CA 1
ATOM 1674 C C . GLY B 1 90 ? -2.24 -3.084 -10.141 1 93.31 90 GLY B C 1
ATOM 1675 O O . GLY B 1 90 ? -1.037 -3.105 -9.875 1 93.31 90 GLY B O 1
ATOM 1676 N N . ALA B 1 91 ? -3.217 -3.26 -9.289 1 96.88 91 ALA B N 1
ATOM 1677 C CA . ALA B 1 91 ? -2.953 -3.691 -7.918 1 96.88 91 ALA B CA 1
ATOM 1678 C C . ALA B 1 91 ? -3.479 -5.102 -7.676 1 96.88 91 ALA B C 1
ATOM 1680 O O . ALA B 1 91 ? -4.543 -5.469 -8.18 1 96.88 91 ALA B O 1
ATOM 1681 N N . PHE B 1 92 ? -2.713 -5.848 -6.898 1 97.81 92 PHE B N 1
ATOM 1682 C CA . PHE B 1 92 ? -3.039 -7.23 -6.574 1 97.81 92 PHE B CA 1
ATOM 1683 C C . PHE B 1 92 ? -3.059 -7.441 -5.062 1 97.81 92 PHE B C 1
ATOM 1685 O O . PHE B 1 92 ? -2.1 -7.094 -4.371 1 97.81 92 PHE B O 1
ATOM 1692 N N . ILE B 1 93 ? -4.133 -7.906 -4.582 1 98.56 93 ILE B N 1
ATOM 1693 C CA . ILE B 1 93 ? -4.215 -8.289 -3.176 1 98.56 93 ILE B CA 1
ATOM 1694 C C . ILE B 1 93 ? -3.861 -9.766 -3.02 1 98.56 93 ILE B C 1
ATOM 1696 O O . ILE B 1 93 ? -4.484 -10.625 -3.641 1 98.56 93 ILE B O 1
ATOM 1700 N N . VAL B 1 94 ? -2.889 -9.992 -2.166 1 98.69 94 VAL B N 1
ATOM 1701 C CA . VAL B 1 94 ? -2.381 -11.352 -2.059 1 98.69 94 VAL B CA 1
ATOM 1702 C C . VAL B 1 94 ? -2.43 -11.812 -0.603 1 98.69 94 VAL B C 1
ATOM 1704 O O . VAL B 1 94 ? -2.016 -11.078 0.299 1 98.69 94 VAL B O 1
ATOM 1707 N N . ASN B 1 95 ? -3.016 -12.922 -0.396 1 98.62 95 ASN B N 1
ATOM 1708 C CA . ASN B 1 95 ? -2.83 -13.633 0.865 1 98.62 95 ASN B CA 1
ATOM 1709 C C . ASN B 1 95 ? -1.547 -14.461 0.859 1 98.62 95 ASN B C 1
ATOM 1711 O O . ASN B 1 95 ? -1.474 -15.492 0.193 1 98.62 95 ASN B O 1
ATOM 1715 N N . VAL B 1 96 ? -0.538 -14.039 1.556 1 98.12 96 VAL B N 1
ATOM 1716 C CA . VAL B 1 96 ? 0.833 -14.523 1.44 1 98.12 96 VAL B CA 1
ATOM 1717 C C . VAL B 1 96 ? 0.931 -15.938 2.012 1 98.12 96 VAL B C 1
ATOM 1719 O O . VAL B 1 96 ? 1.486 -16.828 1.374 1 98.12 96 VAL B O 1
ATOM 1722 N N . PRO B 1 97 ? 0.336 -16.219 3.166 1 97.25 97 PRO B N 1
ATOM 1723 C CA . PRO B 1 97 ? 0.426 -17.578 3.715 1 97.25 97 PRO B CA 1
ATOM 1724 C C . PRO B 1 97 ? -0.129 -18.625 2.766 1 97.25 97 PRO B C 1
ATOM 1726 O O . PRO B 1 97 ? 0.411 -19.734 2.684 1 97.25 97 PRO B O 1
ATOM 1729 N N . ASN B 1 98 ? -1.13 -18.234 1.997 1 96.31 98 ASN B N 1
ATOM 1730 C CA . ASN B 1 98 ? -1.764 -19.203 1.11 1 96.31 98 ASN B CA 1
ATOM 1731 C C . ASN B 1 98 ? -1.253 -19.078 -0.322 1 96.31 98 ASN B C 1
ATOM 1733 O O . ASN B 1 98 ? -1.709 -19.781 -1.216 1 96.31 98 ASN B O 1
ATOM 1737 N N . ASN B 1 99 ? -0.366 -18.172 -0.495 1 97.19 99 ASN B N 1
ATOM 1738 C CA . ASN B 1 99 ? 0.194 -17.938 -1.822 1 97.19 99 ASN B CA 1
ATOM 1739 C C . ASN B 1 99 ? -0.901 -17.734 -2.865 1 97.19 99 ASN B C 1
ATOM 1741 O O . ASN B 1 99 ? -0.858 -18.344 -3.939 1 97.19 99 ASN B O 1
ATOM 1745 N N . THR B 1 100 ? -1.882 -16.844 -2.529 1 98.25 100 THR B N 1
ATOM 1746 C CA . THR B 1 100 ? -3.043 -16.688 -3.398 1 98.25 100 THR B CA 1
ATOM 1747 C C . THR B 1 100 ? -3.332 -15.211 -3.666 1 98.25 100 THR B C 1
ATOM 1749 O O . THR B 1 100 ? -3.422 -14.414 -2.734 1 98.25 100 THR B O 1
ATOM 1752 N N . VAL B 1 101 ? -3.371 -14.922 -4.953 1 98.69 101 VAL B N 1
ATOM 1753 C CA . VAL B 1 101 ? -3.939 -13.633 -5.34 1 98.69 101 VAL B CA 1
ATOM 1754 C C . VAL B 1 101 ? -5.453 -13.656 -5.152 1 98.69 101 VAL B C 1
ATOM 1756 O O . VAL B 1 101 ? -6.152 -14.438 -5.805 1 98.69 101 VAL B O 1
ATOM 1759 N N . VAL B 1 102 ? -5.871 -12.781 -4.285 1 98.62 102 VAL B N 1
ATOM 1760 C CA . VAL B 1 102 ? -7.281 -12.797 -3.912 1 98.62 102 VAL B CA 1
ATOM 1761 C C . VAL B 1 102 ? -8.094 -11.992 -4.926 1 98.62 102 VAL B C 1
ATOM 1763 O O . VAL B 1 102 ? -9.18 -12.414 -5.332 1 98.62 102 VAL B O 1
ATOM 1766 N N . THR B 1 103 ? -7.555 -10.773 -5.301 1 97.75 103 THR B N 1
ATOM 1767 C CA . THR B 1 103 ? -8.219 -9.922 -6.281 1 97.75 103 THR B CA 1
ATOM 1768 C C . THR B 1 103 ? -7.238 -8.938 -6.902 1 97.75 103 THR B C 1
ATOM 1770 O O . THR B 1 103 ? -6.078 -8.867 -6.488 1 97.75 103 THR B O 1
ATOM 1773 N N . THR B 1 104 ? -7.812 -8.281 -8.016 1 97.06 104 THR B N 1
ATOM 1774 C CA . THR B 1 104 ? -6.988 -7.27 -8.672 1 97.06 104 THR B CA 1
ATOM 1775 C C . THR B 1 104 ? -7.832 -6.074 -9.102 1 97.06 104 THR B C 1
ATOM 1777 O O . THR B 1 104 ? -9.055 -6.184 -9.219 1 97.06 104 THR B O 1
ATOM 1780 N N . MET B 1 105 ? -7.086 -4.973 -9.188 1 94.81 105 MET B N 1
ATOM 1781 C CA . MET B 1 105 ? -7.66 -3.734 -9.703 1 94.81 105 MET B CA 1
ATOM 1782 C C . MET B 1 105 ? -6.797 -3.162 -10.82 1 94.81 105 MET B C 1
ATOM 1784 O O . MET B 1 105 ? -5.566 -3.223 -10.758 1 94.81 105 MET B O 1
ATOM 1788 N N . SER B 1 106 ? -7.543 -2.58 -11.766 1 91.19 106 SER B N 1
ATOM 1789 C CA . SER B 1 106 ? -6.809 -1.949 -12.859 1 91.19 106 SER B CA 1
ATOM 1790 C C . SER B 1 106 ? -6.176 -0.636 -12.414 1 91.19 106 SER B C 1
ATOM 1792 O O . SER B 1 106 ? -6.547 -0.082 -11.375 1 91.19 106 SER B O 1
ATOM 1794 N N . GLY B 1 107 ? -5.203 -0.182 -13.25 1 85.38 107 GLY B N 1
ATOM 1795 C CA . GLY B 1 107 ? -4.555 1.09 -12.977 1 85.38 107 GLY B CA 1
ATOM 1796 C C . GLY B 1 107 ? -5.535 2.24 -12.828 1 85.38 107 GLY B C 1
ATOM 1797 O O . GLY B 1 107 ? -5.348 3.113 -11.977 1 85.38 107 GLY B O 1
ATOM 1798 N N . SER B 1 108 ? -6.598 2.25 -13.547 1 84.38 108 SER B N 1
ATOM 1799 C CA . SER B 1 108 ? -7.586 3.322 -13.508 1 84.38 108 SER B CA 1
ATOM 1800 C C . SER B 1 108 ? -8.453 3.229 -12.258 1 84.38 108 SER B C 1
ATOM 1802 O O . SER B 1 108 ? -8.828 4.25 -11.68 1 84.38 108 SER B O 1
ATOM 1804 N N . GLU B 1 109 ? -8.688 1.989 -11.82 1 88.31 109 GLU B N 1
ATOM 1805 C CA . GLU B 1 109 ? -9.555 1.764 -10.664 1 88.31 109 GLU B CA 1
ATOM 1806 C C . GLU B 1 109 ? -8.828 2.072 -9.359 1 88.31 109 GLU B C 1
ATOM 1808 O O . GLU B 1 109 ? -9.445 2.459 -8.367 1 88.31 109 GLU B O 1
ATOM 1813 N N . MET B 1 110 ? -7.488 1.907 -9.484 1 87 110 MET B N 1
ATOM 1814 C CA . MET B 1 110 ? -6.758 1.982 -8.219 1 87 110 MET B CA 1
ATOM 1815 C C . MET B 1 110 ? -6.484 3.432 -7.836 1 87 110 MET B C 1
ATOM 1817 O O . MET B 1 110 ? -6.168 3.723 -6.68 1 87 110 MET B O 1
ATOM 1821 N N . LYS B 1 111 ? -6.703 4.277 -8.75 1 82.31 111 LYS B N 1
ATOM 1822 C CA . LYS B 1 111 ? -6.461 5.684 -8.43 1 82.31 111 LYS B CA 1
ATOM 1823 C C . LYS B 1 111 ? -7.504 6.211 -7.453 1 82.31 111 LYS B C 1
ATOM 1825 O O . LYS B 1 111 ? -8.703 6.016 -7.652 1 82.31 111 LYS B O 1
ATOM 1830 N N . GLU B 1 112 ? -7.051 6.742 -6.344 1 78.81 112 GLU B N 1
ATOM 1831 C CA . GLU B 1 112 ? -7.867 7.352 -5.301 1 78.81 112 GLU B CA 1
ATOM 1832 C C . GLU B 1 112 ? -8.562 6.289 -4.453 1 78.81 112 GLU B C 1
ATOM 1834 O O . GLU B 1 112 ? -9.422 6.605 -3.633 1 78.81 112 GLU B O 1
ATOM 1839 N N . ASN B 1 113 ? -8.273 5.051 -4.816 1 88.5 113 ASN B N 1
ATOM 1840 C CA . ASN B 1 113 ? -8.836 4.004 -3.977 1 88.5 113 ASN B CA 1
ATOM 1841 C C . ASN B 1 113 ? -7.996 3.766 -2.729 1 88.5 113 ASN B C 1
ATOM 1843 O O . ASN B 1 113 ? -6.805 4.086 -2.707 1 88.5 113 ASN B O 1
ATOM 1847 N N . ILE B 1 114 ? -8.703 3.305 -1.769 1 95.31 114 ILE B N 1
ATOM 1848 C CA . ILE B 1 114 ? -8.039 2.914 -0.528 1 95.31 114 ILE B CA 1
ATOM 1849 C C . ILE B 1 114 ? -8.078 1.395 -0.38 1 95.31 114 ILE B C 1
ATOM 1851 O O . ILE B 1 114 ? -9.133 0.775 -0.546 1 95.31 114 ILE B O 1
ATOM 1855 N N . PHE B 1 115 ? -6.934 0.851 -0.175 1 97.31 115 PHE B N 1
ATOM 1856 C CA . PHE B 1 115 ? -6.836 -0.575 0.118 1 97.31 115 PHE B CA 1
ATOM 1857 C C . PHE B 1 115 ? -6.855 -0.82 1.622 1 97.31 115 PHE B C 1
ATOM 1859 O O . PHE B 1 115 ? -5.961 -0.369 2.34 1 97.31 115 PHE B O 1
ATOM 1866 N N . THR B 1 116 ? -7.867 -1.526 2.08 1 97.31 116 THR B N 1
ATOM 1867 C CA . THR B 1 116 ? -7.988 -1.831 3.502 1 97.31 116 THR B CA 1
ATOM 1868 C C . THR B 1 116 ? -7.691 -3.307 3.766 1 97.31 116 THR B C 1
ATOM 1870 O O . THR B 1 116 ? -7.504 -4.082 2.828 1 97.31 116 THR B O 1
ATOM 1873 N N . ASN B 1 117 ? -7.508 -3.643 4.953 1 96.94 117 ASN B N 1
ATOM 1874 C CA . ASN B 1 117 ? -7.371 -5.02 5.41 1 96.94 117 ASN B CA 1
ATOM 1875 C C . ASN B 1 117 ? -6.094 -5.664 4.879 1 96.94 117 ASN B C 1
ATOM 1877 O O . ASN B 1 117 ? -6.102 -6.836 4.492 1 96.94 117 ASN B O 1
ATOM 1881 N N . ILE B 1 118 ? -5.203 -4.871 4.746 1 98.56 118 ILE B N 1
ATOM 1882 C CA . ILE B 1 118 ? -3.861 -5.352 4.445 1 98.56 118 ILE B CA 1
ATOM 1883 C C . ILE B 1 118 ? -2.924 -5.031 5.605 1 98.56 118 ILE B C 1
ATOM 1885 O O . ILE B 1 118 ? -3.25 -4.211 6.469 1 98.56 118 ILE B O 1
ATOM 1889 N N . ASP B 1 119 ? -1.74 -5.699 5.566 1 98.62 119 ASP B N 1
ATOM 1890 C CA . ASP B 1 119 ? -0.78 -5.363 6.613 1 98.62 119 ASP B CA 1
ATOM 1891 C C . ASP B 1 119 ? 0.545 -4.898 6.012 1 98.62 119 ASP B C 1
ATOM 1893 O O . ASP B 1 119 ? 1.439 -4.457 6.738 1 98.62 119 ASP B O 1
ATOM 1897 N N . SER B 1 120 ? 0.673 -4.977 4.637 1 98.44 120 SER B N 1
ATOM 1898 C CA . SER B 1 120 ? 1.896 -4.586 3.943 1 98.44 120 SER B CA 1
ATOM 1899 C C . SER B 1 120 ? 1.604 -4.172 2.504 1 98.44 120 SER B C 1
ATOM 1901 O O . SER B 1 120 ? 0.537 -4.477 1.97 1 98.44 120 SER B O 1
ATOM 1903 N N . ALA B 1 121 ? 2.48 -3.463 1.942 1 97.94 121 ALA B N 1
ATOM 1904 C CA . ALA B 1 121 ? 2.395 -3.039 0.547 1 97.94 121 ALA B CA 1
ATOM 1905 C C . ALA B 1 121 ? 3.752 -3.135 -0.141 1 97.94 121 ALA B C 1
ATOM 1907 O O . ALA B 1 121 ? 4.789 -2.869 0.474 1 97.94 121 ALA B O 1
ATOM 1908 N N . VAL B 1 122 ? 3.729 -3.52 -1.379 1 97 122 VAL B N 1
ATOM 1909 C CA . VAL B 1 122 ? 4.934 -3.615 -2.197 1 97 122 VAL B CA 1
ATOM 1910 C C . VAL B 1 122 ? 4.719 -2.883 -3.52 1 97 122 VAL B C 1
ATOM 1912 O O . VAL B 1 122 ? 3.656 -2.996 -4.133 1 97 122 VAL B O 1
ATOM 1915 N N . LEU B 1 123 ? 5.773 -2.16 -3.953 1 94 123 LEU B N 1
ATOM 1916 C CA . LEU B 1 123 ? 5.723 -1.494 -5.25 1 94 123 LEU B CA 1
ATOM 1917 C C . LEU B 1 123 ? 6.66 -2.17 -6.246 1 94 123 LEU B C 1
ATOM 1919 O O . LEU B 1 123 ? 7.836 -2.389 -5.945 1 94 123 LEU B O 1
ATOM 1923 N N . LEU B 1 124 ? 6.031 -2.498 -7.359 1 90.94 124 LEU B N 1
ATOM 1924 C CA . LEU B 1 124 ? 6.852 -3.051 -8.438 1 90.94 124 LEU B CA 1
ATOM 1925 C C . LEU B 1 124 ? 7.234 -1.967 -9.438 1 90.94 124 LEU B C 1
ATOM 1927 O O . LEU B 1 124 ? 6.426 -1.089 -9.75 1 90.94 124 LEU B O 1
#

Organism: NCBI:txid29354

Radius of gyration: 38.23 Å; Cα contacts (8 Å, |Δi|>4): 351; chains: 2; bounding box: 30×175×85 Å

pLDDT: mean 79.51, std 23.23, range [25.05, 98.69]

Solvent-accessible surface area (backbone atoms only — not comparable to full-atom values): 13827 Å² total; per-residue (Å²): 140,79,81,81,70,75,72,71,66,65,67,63,62,62,68,64,62,72,69,63,79,79,68,68,75,64,64,48,69,63,50,51,46,44,48,48,48,52,53,60,69,39,77,40,67,33,71,63,18,49,52,40,34,61,76,67,63,52,80,79,44,72,69,53,52,49,51,52,45,52,52,44,50,54,38,44,76,72,65,40,45,31,31,39,39,38,40,88,70,19,36,34,34,28,36,42,87,73,30,27,33,54,35,58,37,43,50,78,63,42,5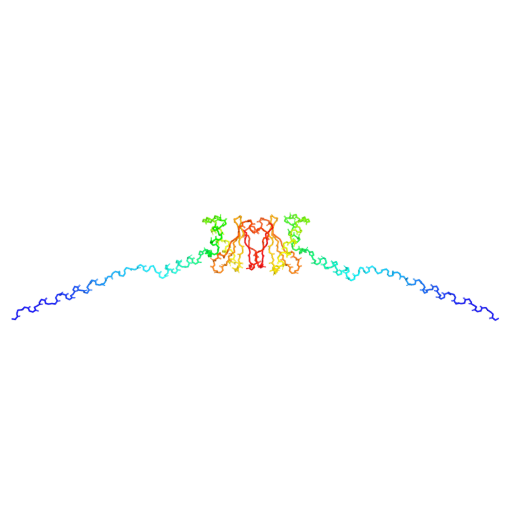5,73,32,72,45,67,82,26,33,25,39,36,35,103,136,80,79,78,68,78,70,72,64,66,67,61,62,62,67,64,63,71,69,63,79,75,69,72,75,63,61,49,69,64,51,52,47,44,48,48,47,51,53,58,67,40,78,38,66,33,71,62,16,48,52,39,35,60,74,67,64,52,83,81,44,71,69,53,51,49,51,53,46,52,52,46,50,55,37,43,76,72,65,39,46,30,32,38,40,38,41,88,70,19,36,35,35,28,37,44,86,74,30,28,32,54,36,60,37,43,51,78,64,42,56,74,33,72,45,67,84,24,32,24,38,35,37,103

Secondary structure (DSSP, 8-state):
--SGGGGGGHHHHHHHHT----------HHHHHHHHHHHHTSPEE-HHHHHHHHHHT----HHHHHHHHHHHHHHHHTT-SEEEEEETTEEEEEETTTTEEEEEEEHHHHTT-EE-S-SEEEE-/--GGGGGGGHHHHHHHHT----------HHHHHHHHHHHHTSPEE-HHHHHHHHHHT----HHHHHHHHHHHHHHHHTT-SEEEEEETTEEEEEETTTTEEEEEEEHHHHTT-EEES-SEEEE-

InterPro domains:
  IPR013367 Flagellar, putative [PF12611] (100-123)
  IPR013367 Flagellar, putative [TIGR02530] (28-124)

Foldseek 3Di:
DDDPPDPPPPVVVVVPPPVDCPPPPPPPPVNVVVVVVVVQLAQAEDPQAVVQCVVLVQDDDPVVSVVVSVQLVVCVVVPWAWEWEQEQQWIWTAGSVRNYGHHTDGPVRPVPDDDPDTDYYHYD/DPPPPDPPPPVVVVVPPVVPCPVCPVPPPVNVVVVVVVVQLAAAEDPQAVVQCVVLVQDDDPVVSVVVSVQLVVCVVVPWAWEWEQEQQWIWTAGSVRNYTHHTDGPVRPVPDDDPDTDYYHYD